Protein AF-A0A527W2R0-F1 (afdb_monomer)

Secondary structure (DSSP, 8-state):
---------------------------EEEEEEEEEEEE-S-EEEEEES--HHHHHHHHHH-TT--EEEEETTTTEEEEES----EEEEEEEEEEEEEEE-S-----SPPP-TTS-HHHHHHHHHHHHHHT-TTS---SS-HHHHHHHHHHHHHTT-HHHHHHHHHHHHHH-TT-HHHHHHHHHHHHHS-PPTTSSHHHHHHHHHHHHHHHHHHH--SHHHHHHHHHHHHHHHHTTT-HHHHHHHHHHHHHH---HHHHHHHHHHHHHH---

pLDDT: mean 90.69, std 15.0, range [40.41, 98.88]

Nearest PDB structures (foldseek):
  8rsv-assembly1_A  TM=6.189E-01  e=2.629E-02  Bacillus phage phi3T
  4i1a-assembly3_B  TM=7.145E-01  e=1.095E-01  Bacillus subtilis subsp. subtilis str. 168
  4i1a-assembly3_A  TM=6.418E-01  e=5.508E-02  Bacillus subtilis subsp. subtilis str. 168
  8rsv-assembly2_B  TM=6.799E-01  e=1.154E-01  Bacillus phage phi3T
  7kra-assembly1_B  TM=6.129E-01  e=1.503E-01  Saccharomyces cerevisiae

Sequence (272 aa):
MAMRAARGFSFLLLVFFALGGAALAAEARRIVTTDNSDYFGFDLRSEQNVSLDQCKTMCLGDTACRAFTYNTKAKWCFLKSDYNQLKSFTGAVAGKITNVDGDPDIGAPPALAFFPNWMADQAQQFRNKLTDPAYDKPTEGLAAQQAAAEQASLTGDHRLAMQKYQAAISVLPDDGALWLALAREILAVEPASNTTEPATFPMNATSAAFNAYKLVRTAKTRAEALALLGAGLDKRDLYRPSLQAYEASLALVNSPAVQADYADLKARKGFR

Radius of gyration: 25.58 Å; Cα contacts (8 Å, |Δi|>4): 457; chains: 1; bounding box: 80×72×79 Å

Foldseek 3Di:
DDDDDDDDDDDDDDDPPPPPDPPPPDFDKDKDKDAQKDFPDQFPDKDFPADPVRLRVVQNPDPQFFKWKAQQVRRMIGTGSFGFAIDGHHRIMIMGIDTDPVFDFQDFDDDQPLQDPVLVVLLVVLLCQLQPPPHDADPDGLVVLQVQLVVCVVVLVLVSNLVSLSNSCNGPVLDLVSLLSNLVSLLSDDDDPPDCSLVVSLSSSLSSLVSSCRRDGGLQSNLSSLLSNLSSCVSVVVLVSSLVSLVSSCVSPPDPVSVVVNVVSCVVPVDD

Mean predicted aligned error: 8.39 Å

Structure (mmCIF, N/CA/C/O backbone):
data_AF-A0A527W2R0-F1
#
_entry.id   AF-A0A527W2R0-F1
#
loop_
_atom_site.group_PDB
_atom_site.id
_atom_site.type_symbol
_atom_site.label_atom_id
_atom_site.label_alt_id
_atom_site.label_comp_id
_atom_site.label_asym_id
_atom_site.label_entity_id
_atom_site.label_seq_id
_atom_site.pdbx_PDB_ins_code
_atom_site.Cartn_x
_atom_site.Cartn_y
_atom_site.Cartn_z
_atom_site.occupancy
_atom_site.B_iso_or_equiv
_atom_site.auth_seq_id
_atom_site.auth_comp_id
_atom_site.auth_asym_id
_atom_site.auth_atom_id
_atom_site.pdbx_PDB_model_num
ATOM 1 N N . MET A 1 1 ? -57.772 -52.234 -48.411 1.00 40.97 1 MET A N 1
ATOM 2 C CA . MET A 1 1 ? -56.733 -52.516 -47.395 1.00 40.97 1 MET A CA 1
ATOM 3 C C . MET A 1 1 ? -55.789 -51.324 -47.312 1.00 40.97 1 MET A C 1
ATOM 5 O O . MET A 1 1 ? -55.552 -50.709 -48.339 1.00 40.97 1 MET A O 1
ATOM 9 N N . ALA A 1 2 ? -55.275 -51.058 -46.106 1.00 40.62 2 ALA A N 1
ATOM 10 C CA . ALA A 1 2 ? -54.263 -50.061 -45.723 1.00 40.62 2 ALA A CA 1
ATOM 11 C C . ALA A 1 2 ? -54.727 -48.602 -45.492 1.00 40.62 2 ALA A C 1
ATOM 13 O O . ALA A 1 2 ? -54.645 -47.741 -46.361 1.00 40.62 2 ALA A O 1
ATOM 14 N N . MET A 1 3 ? -55.115 -48.329 -44.238 1.00 40.41 3 MET A N 1
ATOM 15 C CA . MET A 1 3 ? -54.957 -47.022 -43.587 1.00 40.41 3 MET A CA 1
ATOM 16 C C . MET A 1 3 ? -53.466 -46.745 -43.340 1.00 40.41 3 MET A C 1
ATOM 18 O O . MET A 1 3 ? -52.748 -47.649 -42.907 1.00 40.41 3 MET A O 1
ATOM 22 N N . ARG A 1 4 ? -53.019 -45.491 -43.474 1.00 41.88 4 ARG A N 1
ATOM 23 C CA . ARG A 1 4 ? -51.844 -44.983 -42.746 1.00 41.88 4 ARG A CA 1
ATOM 24 C C . ARG A 1 4 ? -52.116 -43.575 -42.223 1.00 41.88 4 ARG A C 1
ATOM 26 O O . ARG A 1 4 ? -52.247 -42.628 -42.986 1.00 41.88 4 ARG A O 1
ATOM 33 N N . ALA A 1 5 ? -52.213 -43.490 -40.899 1.00 44.69 5 ALA A N 1
ATOM 34 C CA . ALA A 1 5 ? -52.309 -42.272 -40.113 1.00 44.69 5 ALA A CA 1
ATOM 35 C C . ALA A 1 5 ? -50.932 -41.595 -40.003 1.00 44.69 5 ALA A C 1
ATOM 37 O O . ALA A 1 5 ? -49.953 -42.249 -39.638 1.00 44.69 5 ALA A O 1
ATOM 38 N N . ALA A 1 6 ? -50.861 -40.293 -40.278 1.00 45.66 6 ALA A N 1
ATOM 39 C CA . ALA A 1 6 ? -49.695 -39.468 -39.977 1.00 45.66 6 ALA A CA 1
ATOM 40 C C . ALA A 1 6 ? -49.828 -38.929 -38.544 1.00 45.66 6 ALA A C 1
ATOM 42 O O . ALA A 1 6 ? -50.763 -38.198 -38.222 1.00 45.66 6 ALA A O 1
ATOM 43 N N . ARG A 1 7 ? -48.915 -39.359 -37.668 1.00 46.91 7 ARG A N 1
ATOM 44 C CA . ARG A 1 7 ? -48.826 -38.953 -36.262 1.00 46.91 7 ARG A CA 1
ATOM 45 C C . ARG A 1 7 ? -48.013 -37.662 -36.155 1.00 46.91 7 ARG A C 1
ATOM 47 O O . ARG A 1 7 ? -46.896 -37.604 -36.661 1.00 46.91 7 ARG A O 1
ATOM 54 N N . GLY A 1 8 ? -48.583 -36.657 -35.490 1.00 44.28 8 GLY A N 1
ATOM 55 C CA . GLY A 1 8 ? -47.908 -35.411 -35.141 1.00 44.28 8 GLY A CA 1
ATOM 56 C C . GLY A 1 8 ? -46.762 -35.654 -34.160 1.00 44.28 8 GLY A C 1
ATOM 57 O O . GLY A 1 8 ? -46.912 -36.386 -33.183 1.00 44.28 8 GLY A O 1
ATOM 58 N N . PHE A 1 9 ? -45.612 -35.053 -34.445 1.00 50.84 9 PHE A N 1
ATOM 59 C CA . PHE A 1 9 ? -44.453 -35.054 -33.563 1.00 50.84 9 PHE A CA 1
ATOM 60 C C . PHE A 1 9 ? -44.620 -33.938 -32.525 1.00 50.84 9 PHE A C 1
ATOM 62 O O . PHE A 1 9 ? -44.534 -32.754 -32.846 1.00 50.84 9 PHE A O 1
ATOM 69 N N . SER A 1 10 ? -44.889 -34.327 -31.278 1.00 47.94 10 SER A N 1
ATOM 70 C CA . SER A 1 10 ? -44.873 -33.447 -30.110 1.00 47.94 10 SER A CA 1
ATOM 71 C C . SER A 1 10 ? -43.453 -32.944 -29.840 1.00 47.94 10 SER A C 1
ATOM 73 O O . SER A 1 10 ? -42.573 -33.714 -29.463 1.00 47.94 10 SER A O 1
ATOM 75 N N . PHE A 1 11 ? -43.245 -31.638 -29.993 1.00 47.59 11 PHE A N 1
ATOM 76 C CA . PHE A 1 11 ? -42.086 -30.919 -29.470 1.00 47.59 11 PHE A CA 1
ATOM 77 C C . PHE A 1 11 ? -42.305 -30.659 -27.971 1.00 47.59 11 PHE A C 1
ATOM 79 O O . PHE A 1 11 ? -43.034 -29.747 -27.592 1.00 47.59 11 PHE A O 1
ATOM 86 N N . LEU A 1 12 ? -41.694 -31.476 -27.114 1.00 49.22 12 LEU A N 1
ATOM 87 C CA . LEU A 1 12 ? -41.601 -31.245 -25.669 1.00 49.22 12 LEU A CA 1
ATOM 88 C C . LEU A 1 12 ? -40.126 -30.981 -25.340 1.00 49.22 12 LEU A C 1
ATOM 90 O O . LEU A 1 12 ? -39.356 -31.889 -25.043 1.00 49.22 12 LEU A O 1
ATOM 94 N N . LEU A 1 13 ? -39.725 -29.716 -25.484 1.00 52.84 13 LEU A N 1
ATOM 95 C CA . LEU A 1 13 ? -38.405 -29.211 -25.111 1.00 52.84 13 LEU A CA 1
ATOM 96 C C . LEU A 1 13 ? -38.440 -28.854 -23.617 1.00 52.84 13 LEU A C 1
ATOM 98 O O . LEU A 1 13 ? -38.992 -27.833 -23.214 1.00 52.84 13 LEU A O 1
ATOM 102 N N . LEU A 1 14 ? -37.885 -29.747 -22.796 1.00 52.25 14 LEU A N 1
ATOM 103 C CA . LEU A 1 14 ? -37.600 -29.535 -21.377 1.00 52.25 14 LEU A CA 1
ATOM 104 C C . LEU A 1 14 ? -36.519 -28.454 -21.231 1.00 52.25 14 LEU A C 1
ATOM 106 O O . LEU A 1 14 ? -35.332 -28.723 -21.401 1.00 52.25 14 LEU A O 1
ATOM 110 N N . VAL A 1 15 ? -36.928 -27.230 -20.900 1.00 56.09 15 VAL A N 1
ATOM 111 C CA . VAL A 1 15 ? -36.018 -26.167 -20.458 1.00 56.09 15 VAL A CA 1
ATOM 112 C C . VAL A 1 15 ? -35.777 -26.349 -18.957 1.00 56.09 15 VAL A C 1
ATOM 114 O O . VAL A 1 15 ? -36.548 -25.877 -18.124 1.00 56.09 15 VAL A O 1
ATOM 117 N N . PHE A 1 16 ? -34.709 -27.063 -18.607 1.00 54.41 16 PHE A N 1
ATOM 118 C CA . PHE A 1 16 ? -34.161 -27.074 -17.250 1.00 54.41 16 PHE A CA 1
ATOM 119 C C . PHE A 1 16 ? -33.383 -25.765 -17.047 1.00 54.41 16 PHE A C 1
ATOM 121 O O . PHE A 1 16 ? -32.222 -25.645 -17.437 1.00 54.41 16 PHE A O 1
ATOM 128 N N . PHE A 1 17 ? -34.044 -24.752 -16.485 1.00 52.41 17 PHE A N 1
ATOM 129 C CA . PHE A 1 17 ? -33.392 -23.517 -16.050 1.00 52.41 17 PHE A CA 1
ATOM 130 C C . PHE A 1 17 ? -32.522 -23.842 -14.828 1.00 52.41 17 PHE A C 1
ATOM 132 O O . PHE A 1 17 ? -33.013 -23.971 -13.706 1.00 52.41 17 PHE A O 1
ATOM 139 N N . ALA A 1 18 ? -31.221 -24.020 -15.050 1.00 51.28 18 ALA A N 1
ATOM 140 C CA . ALA A 1 18 ? -30.238 -24.075 -13.982 1.00 51.28 18 ALA A CA 1
ATOM 141 C C . ALA A 1 18 ? -30.148 -22.685 -13.331 1.00 51.28 18 ALA A C 1
ATOM 143 O O . ALA A 1 18 ? -29.439 -21.803 -13.814 1.00 51.28 18 ALA A O 1
ATOM 144 N N . LEU A 1 19 ? -30.873 -22.485 -12.228 1.00 52.59 19 LEU A N 1
ATOM 145 C CA . LEU A 1 19 ? -30.590 -21.416 -11.271 1.00 52.59 19 LEU A CA 1
ATOM 146 C C . LEU A 1 19 ? -29.275 -21.746 -10.552 1.00 52.59 19 LEU A C 1
ATOM 148 O O . LEU A 1 19 ? -29.257 -22.218 -9.417 1.00 52.59 19 LEU A O 1
ATOM 152 N N . GLY A 1 20 ? -28.157 -21.520 -11.239 1.00 46.78 20 GLY A N 1
ATOM 153 C CA . GLY A 1 20 ? -26.861 -21.367 -10.597 1.00 46.78 20 GLY A CA 1
ATOM 154 C C . GLY A 1 20 ? -26.876 -20.049 -9.838 1.00 46.78 20 GLY A C 1
ATOM 155 O O . GLY A 1 20 ? -26.667 -18.992 -10.427 1.00 46.78 20 GLY A O 1
ATOM 156 N N . GLY A 1 21 ? -27.186 -20.103 -8.543 1.00 45.06 21 GLY A N 1
ATOM 157 C CA . GLY A 1 21 ? -27.023 -18.960 -7.659 1.00 45.06 21 GLY A CA 1
ATOM 158 C C . GLY A 1 21 ? -25.564 -18.521 -7.689 1.00 45.06 21 GLY A C 1
ATOM 159 O O . GLY A 1 21 ? -24.687 -19.249 -7.225 1.00 45.06 21 GLY A O 1
ATOM 160 N N . ALA A 1 22 ? -25.305 -17.334 -8.232 1.00 44.94 22 ALA A N 1
ATOM 161 C CA . ALA A 1 22 ? -24.088 -16.611 -7.925 1.00 44.94 22 ALA A CA 1
ATOM 162 C C . ALA A 1 22 ? -24.137 -16.315 -6.423 1.00 44.94 22 ALA A C 1
ATOM 164 O O . ALA A 1 22 ? -24.806 -15.382 -5.980 1.00 44.94 22 ALA A O 1
ATOM 165 N N . ALA A 1 23 ? -23.491 -17.161 -5.623 1.00 46.84 23 ALA A N 1
ATOM 166 C CA . ALA A 1 23 ? -23.135 -16.786 -4.273 1.00 46.84 23 ALA A CA 1
ATOM 167 C C . ALA A 1 23 ? -22.217 -15.571 -4.418 1.00 46.84 23 ALA A C 1
ATOM 169 O O . ALA A 1 23 ? -21.062 -15.706 -4.818 1.00 46.84 23 ALA A O 1
ATOM 170 N N . LEU A 1 24 ? -22.759 -14.378 -4.166 1.00 46.16 24 LEU A N 1
ATOM 171 C CA . LEU A 1 24 ? -21.949 -13.213 -3.852 1.00 46.16 24 LEU A CA 1
ATOM 172 C C . LEU A 1 24 ? -21.068 -13.654 -2.688 1.00 46.16 24 LEU A C 1
ATOM 174 O O . LEU A 1 24 ? -21.562 -13.834 -1.574 1.00 46.16 24 LEU A O 1
ATOM 178 N N . ALA A 1 25 ? -19.796 -13.928 -2.967 1.00 50.22 25 ALA A N 1
ATOM 179 C CA . ALA A 1 25 ? -18.808 -14.113 -1.928 1.00 50.22 25 ALA A CA 1
ATOM 180 C C . ALA A 1 25 ? -18.795 -12.797 -1.151 1.00 50.22 25 ALA A C 1
ATOM 182 O O . ALA A 1 25 ? -18.267 -11.795 -1.628 1.00 50.22 25 ALA A O 1
ATOM 183 N N . ALA A 1 26 ? -19.487 -12.769 -0.012 1.00 54.97 26 ALA A N 1
ATOM 184 C CA . ALA A 1 26 ? -19.404 -11.650 0.900 1.00 54.97 26 ALA A CA 1
ATOM 185 C C . ALA A 1 26 ? -17.922 -11.511 1.250 1.00 54.97 26 ALA A C 1
ATOM 187 O O . ALA A 1 26 ? -17.334 -12.468 1.761 1.00 54.97 26 ALA A O 1
ATOM 188 N N . GLU A 1 27 ? -17.315 -10.368 0.915 1.00 61.22 27 GLU A N 1
ATOM 189 C CA . GLU A 1 27 ? -15.954 -10.058 1.345 1.00 61.22 27 GLU A CA 1
ATOM 190 C C . GLU A 1 27 ? -15.876 -10.335 2.843 1.00 61.22 27 GLU A C 1
ATOM 192 O O . GLU A 1 27 ? -16.621 -9.758 3.643 1.00 61.22 27 GLU A O 1
ATOM 197 N N . ALA A 1 28 ? -15.021 -11.279 3.228 1.00 74.88 28 ALA A N 1
ATOM 198 C CA . ALA A 1 28 ? -14.861 -11.615 4.625 1.00 74.88 28 ALA A CA 1
ATOM 199 C C . ALA A 1 28 ? -14.194 -10.413 5.304 1.00 74.88 28 ALA A C 1
ATOM 201 O O . ALA A 1 28 ? -13.022 -10.123 5.088 1.00 74.88 28 ALA A O 1
ATOM 202 N N . ARG A 1 29 ? -14.956 -9.664 6.100 1.00 85.44 29 ARG A N 1
ATOM 203 C CA . ARG A 1 29 ? -14.462 -8.500 6.846 1.00 85.44 29 ARG A CA 1
ATOM 204 C C . ARG A 1 29 ? -13.900 -8.976 8.180 1.00 85.44 29 ARG A C 1
ATOM 206 O O . ARG A 1 29 ? -14.556 -9.733 8.895 1.00 85.44 29 ARG A O 1
ATOM 213 N N . ARG A 1 30 ? -12.712 -8.504 8.555 1.00 88.50 30 ARG A N 1
ATOM 214 C CA . ARG A 1 30 ? -12.131 -8.730 9.889 1.00 88.50 30 ARG A CA 1
ATOM 215 C C . ARG A 1 30 ? -11.798 -7.414 10.572 1.00 88.50 30 ARG A C 1
ATOM 217 O O . ARG A 1 30 ? -11.554 -6.406 9.914 1.00 88.50 30 ARG A O 1
ATOM 224 N N . ILE A 1 31 ? -11.722 -7.452 11.897 1.00 92.31 31 ILE A N 1
ATOM 225 C CA . ILE A 1 31 ? -11.317 -6.306 12.712 1.00 92.31 31 ILE A CA 1
ATOM 226 C C . ILE A 1 31 ? -9.865 -6.474 13.147 1.00 92.31 31 ILE A C 1
ATOM 228 O O . ILE A 1 31 ? -9.485 -7.525 13.661 1.00 92.31 31 ILE A O 1
ATOM 232 N N . VAL A 1 32 ? -9.083 -5.407 13.001 1.00 91.94 32 VAL A N 1
ATOM 233 C CA . VAL A 1 32 ? -7.784 -5.248 13.664 1.00 91.94 32 VAL A CA 1
ATOM 234 C C . VAL A 1 32 ? -7.945 -4.190 14.747 1.00 91.94 32 VAL A C 1
ATOM 236 O O . VAL A 1 32 ? -8.374 -3.076 14.445 1.00 91.94 32 VAL A O 1
ATOM 239 N N . THR A 1 33 ? -7.634 -4.542 15.995 1.00 95.31 33 THR A N 1
ATOM 240 C CA . THR A 1 33 ? -7.745 -3.632 17.142 1.00 95.31 33 THR A CA 1
ATOM 241 C C . THR A 1 33 ? -6.393 -3.132 17.622 1.00 95.31 33 THR A C 1
ATOM 243 O O . THR A 1 33 ? -5.419 -3.883 17.627 1.00 95.31 33 THR A O 1
ATOM 246 N N . THR A 1 34 ? -6.380 -1.899 18.119 1.00 95.81 34 THR A N 1
ATOM 247 C CA . THR A 1 34 ? -5.259 -1.302 18.840 1.00 95.81 34 THR A CA 1
ATOM 248 C C . THR A 1 34 ? -5.751 -0.768 20.179 1.00 95.81 34 THR A C 1
ATOM 250 O O . THR A 1 34 ? -6.689 0.033 20.239 1.00 95.81 34 THR A O 1
ATOM 253 N N . ASP A 1 35 ? -5.106 -1.207 21.257 1.00 96.50 35 ASP A N 1
ATOM 254 C CA . ASP A 1 35 ? -5.420 -0.756 22.610 1.00 96.50 35 ASP A CA 1
ATOM 255 C C . ASP A 1 35 ? -4.917 0.668 22.872 1.00 96.50 35 ASP A C 1
ATOM 257 O O . ASP A 1 35 ? -3.991 1.165 22.228 1.00 96.50 35 ASP A O 1
ATOM 261 N N . ASN A 1 36 ? -5.529 1.317 23.863 1.00 96.44 36 ASN A N 1
ATOM 262 C CA . ASN A 1 36 ? -5.229 2.680 24.307 1.00 96.44 36 ASN A CA 1
ATOM 263 C C . ASN A 1 36 ? -5.172 3.690 23.160 1.00 96.44 36 ASN A C 1
ATOM 265 O O . ASN A 1 36 ? -4.293 4.553 23.117 1.00 96.44 36 ASN A O 1
ATOM 269 N N . SER A 1 37 ? -6.098 3.551 22.218 1.00 96.25 37 SER A N 1
ATOM 270 C CA . SER A 1 37 ? -6.103 4.317 20.983 1.00 96.25 37 SER A CA 1
ATOM 271 C C . SER A 1 37 ? -7.518 4.687 20.552 1.00 96.25 37 SER A C 1
ATOM 273 O O . SER A 1 37 ? -8.481 3.981 20.852 1.00 96.25 37 SER A O 1
ATOM 275 N N . ASP A 1 38 ? -7.623 5.793 19.825 1.00 95.56 38 ASP A N 1
ATOM 276 C CA . ASP A 1 38 ? -8.859 6.374 19.314 1.00 95.56 38 ASP A CA 1
ATOM 277 C C . ASP A 1 38 ? -8.687 6.821 17.856 1.00 95.56 38 ASP A C 1
ATOM 279 O O . ASP A 1 38 ? -7.686 7.444 17.488 1.00 95.56 38 ASP A O 1
ATOM 283 N N . TYR A 1 39 ? -9.687 6.523 17.030 1.00 95.25 39 TYR A N 1
ATOM 284 C CA . TYR A 1 39 ? -9.885 7.201 15.755 1.00 95.25 39 TYR A CA 1
ATOM 285 C C 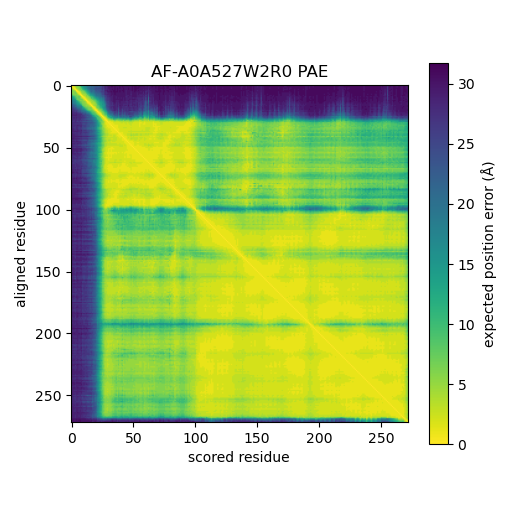. TYR A 1 39 ? -10.770 8.425 15.990 1.00 95.25 39 TYR A C 1
ATOM 287 O O . TYR A 1 39 ? -11.920 8.287 16.373 1.00 95.25 39 TYR A O 1
ATOM 295 N N . PHE A 1 40 ? -10.272 9.635 15.757 1.00 91.19 40 PHE A N 1
ATOM 296 C CA . PHE A 1 40 ? -11.078 10.832 16.014 1.00 91.19 40 PHE A CA 1
ATOM 297 C C . PHE A 1 40 ? -12.014 11.163 14.837 1.00 91.19 40 PHE A C 1
ATOM 299 O O . PHE A 1 40 ? -11.572 11.181 13.688 1.00 91.19 40 PHE A O 1
ATOM 306 N N . GLY A 1 41 ? -13.272 11.509 15.133 1.00 92.81 41 GLY A N 1
ATOM 307 C CA . GLY A 1 41 ? -14.272 11.931 14.145 1.00 92.81 41 GLY A CA 1
ATOM 308 C C . GLY A 1 41 ? -14.906 10.782 13.352 1.00 92.81 41 GLY A C 1
ATOM 309 O O . GLY A 1 41 ? -14.782 9.615 13.717 1.00 92.81 41 GLY A O 1
ATOM 310 N N . PHE A 1 42 ? -15.594 11.139 12.258 1.00 95.38 42 PHE A N 1
ATOM 311 C CA . PHE A 1 42 ? -16.301 10.217 11.351 1.00 95.38 42 PHE A CA 1
ATOM 312 C C . PHE A 1 42 ? -17.376 9.347 12.022 1.00 95.38 42 PHE A C 1
ATOM 314 O O . PHE A 1 42 ? -17.694 8.270 11.523 1.00 95.38 42 PHE A O 1
ATOM 321 N N . ASP A 1 43 ? -17.936 9.789 13.150 1.00 94.75 43 ASP A N 1
ATOM 322 C CA . ASP A 1 43 ? -18.924 9.015 13.899 1.00 94.75 43 ASP A CA 1
ATOM 323 C C . ASP A 1 43 ? -20.232 8.854 13.105 1.00 94.75 43 ASP A C 1
ATOM 325 O O . ASP A 1 43 ? -20.886 9.830 12.742 1.00 94.75 43 ASP A O 1
ATOM 329 N N . LEU A 1 44 ? -20.627 7.601 12.865 1.00 94.88 44 LEU A N 1
ATOM 330 C CA . LEU A 1 44 ? -21.935 7.223 12.324 1.00 94.88 44 LEU A CA 1
ATOM 331 C C . LEU A 1 44 ? -23.012 7.339 13.398 1.00 94.88 44 LEU A C 1
ATOM 333 O O . LEU A 1 44 ? -24.074 7.914 13.175 1.00 94.88 44 LEU A O 1
ATOM 337 N N . ARG A 1 45 ? -22.745 6.710 14.546 1.00 95.56 45 ARG A N 1
ATOM 338 C CA . ARG A 1 45 ? -23.597 6.695 15.735 1.00 95.56 45 ARG A CA 1
ATOM 339 C C . ARG A 1 45 ? -22.833 6.139 16.932 1.00 95.56 45 ARG A C 1
ATOM 341 O O . ARG A 1 45 ? -21.802 5.479 16.780 1.00 95.56 45 ARG A O 1
ATOM 348 N N . SER A 1 46 ? -23.399 6.368 18.111 1.00 96.81 46 SER A N 1
ATOM 349 C CA . SER A 1 46 ? -22.845 5.922 19.385 1.00 96.81 46 SER A CA 1
ATOM 350 C C . SER A 1 46 ? -23.799 4.961 20.075 1.00 96.81 46 SER A C 1
ATOM 352 O O . SER A 1 46 ? -24.957 5.297 20.310 1.00 96.81 46 SER A O 1
ATOM 354 N N . GLU A 1 47 ? -23.288 3.797 20.452 1.00 97.00 47 GLU A N 1
ATOM 355 C CA . GLU A 1 47 ? -24.021 2.758 21.167 1.00 97.00 47 GLU A CA 1
ATOM 356 C C . GLU A 1 47 ? -23.511 2.700 22.608 1.00 97.00 47 GLU A C 1
ATOM 358 O O . GLU A 1 47 ? -22.307 2.594 22.860 1.00 97.00 47 GLU A O 1
ATOM 363 N N . GLN A 1 48 ? -24.418 2.806 23.575 1.00 97.56 48 GLN A N 1
ATOM 364 C CA . GLN A 1 48 ? -24.073 2.884 24.995 1.00 97.56 48 GLN A CA 1
ATOM 365 C C . GLN A 1 48 ? -24.359 1.568 25.714 1.00 97.56 48 GLN A C 1
ATOM 367 O O . GLN A 1 48 ? -25.262 0.826 25.337 1.00 97.56 48 GLN A O 1
ATOM 372 N N . ASN A 1 49 ? -23.636 1.324 26.808 1.00 97.12 49 ASN A N 1
ATOM 373 C CA . ASN A 1 49 ? -23.786 0.141 27.659 1.00 97.12 49 ASN A CA 1
ATOM 374 C C . ASN A 1 49 ? -23.574 -1.189 26.914 1.00 97.12 49 ASN A C 1
ATOM 376 O O . ASN A 1 49 ? -24.154 -2.208 27.285 1.00 97.12 49 ASN A O 1
ATOM 380 N N . VAL A 1 50 ? -22.718 -1.186 25.891 1.00 97.94 50 VAL A N 1
ATOM 381 C CA . VAL A 1 50 ? -22.364 -2.379 25.109 1.00 97.94 50 VAL A CA 1
ATOM 382 C C . VAL A 1 50 ? -20.986 -2.899 25.506 1.00 97.94 50 VAL A C 1
ATOM 384 O O . VAL A 1 50 ? -20.146 -2.148 25.997 1.00 97.94 50 VAL A O 1
ATOM 387 N N . SER A 1 51 ? -20.732 -4.189 25.304 1.00 98.12 51 SER A N 1
ATOM 388 C CA . SER A 1 51 ? -19.390 -4.762 25.423 1.00 98.12 51 SER A CA 1
ATOM 389 C C . SER A 1 51 ? -18.537 -4.453 24.188 1.00 98.12 51 SER A C 1
ATOM 391 O O . SER A 1 51 ? -19.051 -4.098 23.124 1.00 98.12 51 SER A O 1
ATOM 393 N N . LEU A 1 52 ? -17.219 -4.648 24.299 1.00 97.81 52 LEU A N 1
ATOM 394 C CA . LEU A 1 52 ? -16.319 -4.541 23.148 1.00 97.81 52 LEU A CA 1
ATOM 395 C C . LEU A 1 52 ? -16.714 -5.520 22.028 1.00 97.81 52 LEU A C 1
ATOM 397 O O . LEU A 1 52 ? -16.711 -5.146 20.861 1.00 97.81 52 LEU A O 1
ATOM 401 N N . ASP A 1 53 ? -17.091 -6.756 22.355 1.00 97.81 53 ASP A N 1
ATOM 402 C CA . ASP A 1 53 ? -17.464 -7.741 21.331 1.00 97.81 53 ASP A CA 1
ATOM 403 C C . ASP A 1 53 ? -18.813 -7.427 20.673 1.00 97.81 53 ASP A C 1
ATOM 405 O O . ASP A 1 53 ? -18.981 -7.649 19.471 1.00 97.81 53 ASP A O 1
ATOM 409 N N . GLN A 1 54 ? -19.748 -6.823 21.412 1.00 98.06 54 GLN A N 1
ATOM 410 C CA . GLN A 1 54 ? -20.961 -6.255 20.822 1.00 98.06 54 GLN A CA 1
ATOM 411 C C . GLN A 1 54 ? -20.613 -5.107 19.867 1.00 98.06 54 GLN A C 1
ATOM 413 O O . GLN A 1 54 ? -21.097 -5.104 18.740 1.00 98.06 54 GLN A O 1
ATOM 418 N N . CYS A 1 55 ? -19.708 -4.202 20.256 1.00 98.12 55 CYS A N 1
ATOM 419 C CA . CYS A 1 55 ? -19.223 -3.119 19.394 1.00 98.12 55 CYS A CA 1
ATOM 420 C C . CYS A 1 55 ? -18.596 -3.648 18.088 1.00 98.12 55 CYS A C 1
ATOM 422 O O . CYS A 1 55 ? -18.946 -3.199 16.995 1.00 98.12 55 CYS A O 1
ATOM 424 N N . LYS A 1 56 ? -17.734 -4.672 18.184 1.00 97.69 56 LYS A N 1
ATOM 425 C CA . LYS A 1 56 ? -17.148 -5.363 17.023 1.00 97.69 56 LYS A CA 1
ATOM 426 C C . LYS A 1 56 ? -18.228 -5.950 16.110 1.00 97.69 56 LYS A C 1
ATOM 428 O O . LYS A 1 56 ? -18.190 -5.742 14.900 1.00 97.69 56 LYS A O 1
ATOM 433 N N . THR A 1 57 ? -19.198 -6.656 16.691 1.00 96.75 57 THR A N 1
ATOM 434 C CA . THR A 1 57 ? -20.300 -7.295 15.954 1.00 96.75 57 THR A CA 1
ATOM 435 C C . THR A 1 57 ? -21.158 -6.262 15.230 1.00 96.75 57 THR A C 1
ATOM 437 O O . THR A 1 57 ? -21.468 -6.437 14.054 1.00 96.75 57 THR A O 1
ATOM 440 N N . MET A 1 58 ? -21.486 -5.153 15.899 1.00 97.00 58 MET A N 1
ATOM 441 C CA . MET A 1 58 ? -22.244 -4.050 15.309 1.00 97.00 58 MET A CA 1
ATOM 442 C C . MET A 1 58 ? -21.505 -3.431 14.118 1.00 97.00 58 MET A C 1
ATOM 444 O O . MET A 1 58 ? -22.119 -3.216 13.078 1.00 97.00 58 MET A O 1
ATOM 448 N N . CYS A 1 59 ? -20.192 -3.200 14.227 1.00 96.62 59 CYS A N 1
ATOM 449 C CA . CYS A 1 59 ? -19.419 -2.651 13.111 1.00 96.62 59 CYS A CA 1
ATOM 450 C C . CYS A 1 59 ? -19.289 -3.637 11.937 1.00 96.62 59 CYS A C 1
ATOM 452 O O . CYS A 1 59 ? -19.384 -3.237 10.780 1.00 96.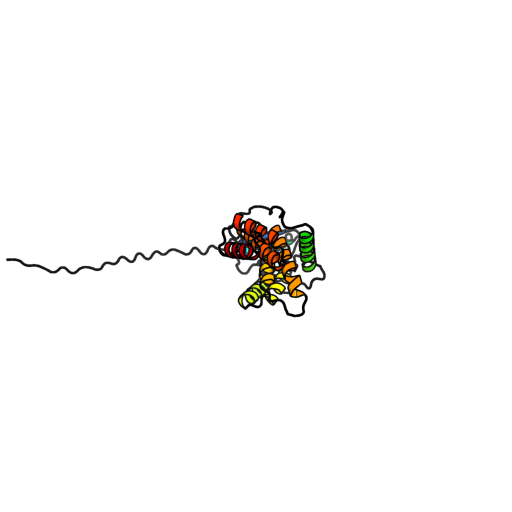62 59 CYS A O 1
ATOM 454 N N . LEU A 1 60 ? -19.104 -4.935 12.203 1.00 94.94 60 LEU A N 1
ATOM 455 C CA . LEU A 1 60 ? -19.053 -5.954 11.145 1.00 94.94 60 LEU A CA 1
ATOM 456 C C . LEU A 1 60 ? -20.394 -6.104 10.414 1.00 94.94 60 LEU A C 1
ATOM 458 O O . LEU A 1 60 ? -20.401 -6.296 9.198 1.00 94.94 60 LEU A O 1
ATOM 462 N N . GLY A 1 61 ? -21.507 -5.996 11.145 1.00 93.81 61 GLY A N 1
ATOM 463 C CA . GLY A 1 61 ? -22.862 -6.076 10.597 1.00 93.81 61 GLY A CA 1
ATOM 464 C C . GLY A 1 61 ? -23.322 -4.820 9.851 1.00 93.81 61 GLY A C 1
ATOM 465 O O . GLY A 1 61 ? -24.298 -4.885 9.111 1.00 93.81 61 GLY A O 1
ATOM 466 N N . ASP A 1 62 ? -22.628 -3.693 10.014 1.00 94.69 62 ASP A N 1
ATOM 467 C CA . ASP A 1 62 ? -22.942 -2.431 9.346 1.00 94.69 62 ASP A CA 1
ATOM 468 C C . ASP A 1 62 ? -21.965 -2.189 8.182 1.00 94.69 62 ASP A C 1
ATOM 470 O O . ASP A 1 62 ? -20.753 -2.013 8.362 1.00 94.69 62 ASP A O 1
ATOM 474 N N . THR A 1 63 ? -22.478 -2.201 6.950 1.00 91.81 63 THR A N 1
ATOM 475 C CA . THR A 1 63 ? -21.672 -2.002 5.737 1.00 91.81 63 THR A CA 1
ATOM 476 C C . THR A 1 63 ? -21.188 -0.568 5.565 1.00 91.81 63 THR A C 1
ATOM 478 O O . THR A 1 63 ? -20.314 -0.348 4.731 1.00 91.81 63 THR A O 1
ATOM 481 N N . ALA A 1 64 ? -21.705 0.403 6.323 1.00 94.06 64 ALA A N 1
ATOM 482 C CA . ALA A 1 64 ? -21.170 1.762 6.364 1.00 94.06 64 ALA A CA 1
ATOM 483 C C . ALA A 1 64 ? -20.024 1.895 7.379 1.00 94.06 64 ALA A C 1
ATOM 485 O O . ALA A 1 64 ? -19.185 2.777 7.229 1.00 94.06 64 ALA A O 1
ATOM 486 N N . CYS A 1 65 ? -19.936 1.009 8.377 1.00 96.19 65 CYS A N 1
ATOM 487 C CA . CYS A 1 65 ? -18.873 1.070 9.377 1.00 96.19 65 CYS A CA 1
ATOM 488 C C . CYS A 1 65 ? -17.511 0.735 8.749 1.00 96.19 65 CYS A C 1
ATOM 490 O O . CYS A 1 65 ? -17.364 -0.257 8.038 1.00 96.19 65 CYS A O 1
ATOM 492 N N . ARG A 1 66 ? -16.491 1.555 8.983 1.00 95.88 66 ARG A N 1
ATOM 493 C CA . ARG A 1 66 ? -15.097 1.316 8.563 1.00 95.88 66 ARG A CA 1
ATOM 494 C C . ARG A 1 66 ? -14.159 1.201 9.759 1.00 95.88 66 ARG A C 1
ATOM 496 O O . ARG A 1 66 ? -13.132 0.532 9.665 1.00 95.88 66 ARG A O 1
ATOM 503 N N . ALA A 1 67 ? -14.541 1.783 10.889 1.00 97.25 67 ALA A N 1
ATOM 504 C CA . ALA A 1 67 ? -13.830 1.676 12.151 1.00 97.25 67 ALA A CA 1
ATOM 505 C C . ALA A 1 67 ? -14.775 1.881 13.339 1.00 97.25 67 ALA A C 1
ATOM 507 O O . ALA A 1 67 ? -15.932 2.265 13.186 1.00 97.25 67 ALA A O 1
ATOM 508 N N . PHE A 1 68 ? -14.264 1.661 14.542 1.00 98.06 68 PHE A N 1
ATOM 509 C CA . PHE A 1 68 ? -14.901 2.073 15.780 1.00 98.06 68 PHE A CA 1
ATOM 510 C C . PHE A 1 68 ? -13.854 2.525 16.801 1.00 98.06 68 PHE A C 1
ATOM 512 O O . PHE A 1 68 ? -12.694 2.113 16.743 1.00 98.06 68 PHE A O 1
ATOM 519 N N . THR A 1 69 ? -14.299 3.308 17.780 1.00 98.12 69 THR A N 1
ATOM 520 C CA . THR A 1 69 ? -13.584 3.492 19.049 1.00 98.12 69 THR A CA 1
ATOM 521 C C . THR A 1 69 ? -14.485 3.016 20.177 1.00 98.12 69 THR A C 1
ATOM 523 O O . THR A 1 69 ? -15.636 3.433 20.268 1.00 98.12 69 THR A O 1
ATOM 526 N N . TYR A 1 70 ? -13.974 2.159 21.053 1.00 98.31 70 TYR A N 1
ATOM 527 C CA . TYR A 1 70 ? -14.683 1.673 22.230 1.00 98.31 70 TYR A CA 1
ATOM 528 C C . TYR A 1 70 ? -14.051 2.218 23.513 1.00 98.31 70 TYR A C 1
ATOM 530 O O . TYR A 1 70 ? -12.892 1.935 23.801 1.00 98.31 70 TYR A O 1
ATOM 538 N N . ASN A 1 71 ? -14.808 2.970 24.311 1.00 97.38 71 ASN A N 1
ATOM 539 C CA . ASN A 1 71 ? -14.369 3.440 25.625 1.00 97.38 71 ASN A CA 1
ATOM 540 C C . ASN A 1 71 ? -14.642 2.360 26.681 1.00 97.38 71 ASN A C 1
ATOM 542 O O . ASN A 1 71 ? -15.798 2.063 26.994 1.00 97.38 71 ASN A O 1
ATOM 546 N N . THR A 1 72 ? -13.586 1.798 27.270 1.00 96.06 72 THR A N 1
ATOM 547 C CA . THR A 1 72 ? -13.697 0.646 28.177 1.00 96.06 72 THR A CA 1
ATOM 548 C C . THR A 1 72 ? -14.341 0.988 29.517 1.00 96.06 72 THR A C 1
ATOM 550 O O . THR A 1 72 ? -15.018 0.139 30.099 1.00 96.06 72 THR A O 1
ATOM 553 N N . LYS A 1 73 ? -14.185 2.229 29.994 1.00 95.31 73 LYS A N 1
ATOM 554 C CA . LYS A 1 73 ? -14.744 2.697 31.270 1.00 95.31 73 LYS A CA 1
ATOM 555 C C . LYS A 1 73 ? -16.222 3.059 31.142 1.00 95.31 73 LYS A C 1
ATOM 557 O O . LYS A 1 73 ? -17.019 2.671 31.990 1.00 95.31 73 LYS A O 1
ATOM 562 N N . ALA A 1 74 ? -16.576 3.797 30.092 1.00 96.25 74 ALA A N 1
ATOM 563 C CA . ALA A 1 74 ? -17.947 4.239 29.844 1.00 96.25 74 ALA A CA 1
ATOM 564 C C . ALA A 1 74 ? -18.816 3.158 29.182 1.00 96.25 74 ALA A C 1
ATOM 566 O O . ALA A 1 74 ? -20.038 3.269 29.209 1.00 96.25 74 ALA A O 1
ATOM 567 N N . LYS A 1 75 ? -18.201 2.117 28.599 1.00 97.62 75 LYS A N 1
ATOM 568 C CA . LYS A 1 75 ? -18.875 1.088 27.789 1.00 97.62 75 LYS A CA 1
ATOM 569 C C . LYS A 1 75 ? -19.631 1.697 26.605 1.00 97.62 75 LYS A C 1
ATOM 571 O O . LYS A 1 75 ? -20.780 1.352 26.332 1.00 97.62 75 LYS A O 1
ATOM 576 N N . TRP A 1 76 ? -18.995 2.665 25.950 1.00 97.81 76 TRP A N 1
ATOM 577 C CA . TRP A 1 76 ? -19.534 3.360 24.780 1.00 97.81 76 TRP A CA 1
ATOM 578 C C . TRP A 1 76 ? -18.779 2.920 23.533 1.00 97.81 76 TRP A C 1
ATOM 580 O O . TRP A 1 76 ? -17.548 2.917 23.519 1.00 97.81 76 TRP A O 1
ATOM 590 N N . CYS A 1 77 ? -19.523 2.565 22.495 1.00 98.06 77 CYS A N 1
ATOM 591 C CA . CYS A 1 77 ? -19.023 2.209 21.180 1.00 98.06 77 CYS A CA 1
ATOM 592 C C . CYS A 1 77 ? -19.367 3.325 20.199 1.00 98.06 77 CYS A C 1
ATOM 594 O O . CYS A 1 77 ? -20.536 3.596 19.949 1.00 98.06 77 CYS A O 1
ATOM 596 N N . PHE A 1 78 ? -18.351 3.955 19.631 1.00 98.00 78 PHE A N 1
ATOM 597 C CA . PHE A 1 78 ? -18.499 4.977 18.606 1.00 98.00 78 PHE A CA 1
ATOM 598 C C . PHE A 1 78 ? -18.194 4.343 17.250 1.00 98.00 78 PHE A C 1
ATOM 600 O O . PHE A 1 78 ? -17.016 4.190 16.905 1.00 98.00 78 PHE A O 1
ATOM 607 N N . LEU A 1 79 ? -19.234 3.928 16.522 1.00 98.12 79 LEU A N 1
ATOM 608 C CA . LEU A 1 79 ? -19.115 3.370 15.171 1.00 98.12 79 LEU A CA 1
ATOM 609 C C . LEU A 1 79 ? -18.810 4.490 14.183 1.00 98.12 79 LEU A C 1
ATOM 611 O O . LEU A 1 79 ? -19.391 5.568 14.293 1.00 98.12 79 LEU A O 1
ATOM 615 N N . LYS A 1 80 ? -17.933 4.241 13.210 1.00 97.88 80 LYS A N 1
ATOM 616 C CA . LYS A 1 80 ? -17.414 5.285 12.322 1.00 97.88 80 LYS A CA 1
ATOM 617 C C . LYS A 1 80 ? -17.499 4.910 10.855 1.00 97.88 80 LYS A C 1
ATOM 619 O O . LYS A 1 80 ? -17.221 3.768 10.492 1.00 97.88 80 LYS A O 1
ATOM 624 N N . SER A 1 81 ? -17.852 5.881 10.018 1.00 96.31 81 SER A N 1
ATOM 625 C CA . SER A 1 81 ? -18.015 5.728 8.567 1.00 96.31 81 SER A CA 1
ATOM 626 C C . SER A 1 81 ? -16.687 5.699 7.832 1.00 96.31 81 SER A C 1
ATOM 628 O O . SER A 1 81 ? -16.606 5.230 6.705 1.00 96.31 81 SER A O 1
ATOM 630 N N . ASP A 1 82 ? -15.656 6.240 8.466 1.00 95.44 82 ASP A N 1
ATOM 631 C CA . ASP A 1 82 ? -14.292 6.308 7.974 1.00 95.44 82 ASP A CA 1
ATOM 632 C C . ASP A 1 82 ? -13.359 6.441 9.187 1.00 95.44 82 ASP A C 1
ATOM 634 O O . ASP A 1 82 ? -13.801 6.432 10.338 1.00 95.44 82 ASP A O 1
ATOM 638 N N . TYR A 1 83 ? -12.062 6.545 8.955 1.00 94.44 83 TYR A N 1
ATOM 639 C CA . TYR A 1 83 ? -11.089 6.845 9.989 1.00 94.44 83 TYR A CA 1
ATOM 640 C C . TYR A 1 83 ? -9.866 7.526 9.390 1.00 94.44 83 TYR A C 1
ATOM 642 O O . TYR A 1 83 ? -9.568 7.405 8.205 1.00 94.44 83 TYR A O 1
ATOM 650 N N . ASN A 1 84 ? -9.138 8.248 10.232 1.00 92.38 84 ASN A N 1
ATOM 651 C CA . ASN A 1 84 ? -7.862 8.856 9.878 1.00 92.38 84 ASN A CA 1
ATOM 652 C C . ASN A 1 84 ? -6.813 8.394 10.904 1.00 92.38 84 ASN A C 1
ATOM 654 O O . ASN A 1 84 ? -6.862 7.258 11.377 1.00 92.38 84 ASN A O 1
ATOM 658 N N . GLN A 1 85 ? -5.853 9.245 11.243 1.00 89.81 85 GLN A N 1
ATOM 659 C CA . GLN A 1 85 ? -4.757 8.932 12.140 1.00 89.81 85 GLN A CA 1
ATOM 660 C C . GLN A 1 85 ? -5.264 8.405 13.473 1.00 89.81 85 GLN A C 1
ATOM 662 O O . GLN A 1 85 ? -6.141 8.988 14.117 1.00 89.81 85 GLN A O 1
ATOM 667 N N . LEU A 1 86 ? -4.636 7.316 13.890 1.00 92.06 86 LEU A N 1
ATOM 668 C CA . LEU A 1 86 ? -4.823 6.754 15.207 1.00 92.06 86 LEU A CA 1
ATOM 669 C C . LEU A 1 86 ? -4.154 7.665 16.242 1.00 92.06 86 LEU A C 1
ATOM 671 O O . LEU A 1 86 ? -2.977 8.004 16.109 1.00 92.06 86 LEU A O 1
ATOM 675 N N . LYS A 1 87 ? -4.898 8.064 17.272 1.00 92.50 87 LYS A N 1
ATOM 676 C CA . LYS A 1 87 ? -4.395 8.884 18.377 1.00 92.50 87 LYS A CA 1
ATOM 677 C C . LYS A 1 87 ? -4.351 8.065 19.653 1.00 92.50 87 LYS A C 1
ATOM 679 O O . LYS A 1 87 ? -5.275 7.308 19.932 1.00 92.50 87 LYS A O 1
ATOM 684 N N . SER A 1 88 ? -3.309 8.249 20.454 1.00 94.25 88 SER A N 1
ATOM 685 C CA . SER A 1 88 ? -3.235 7.621 21.772 1.00 94.25 88 SER A CA 1
ATOM 686 C C . SER A 1 88 ? -4.339 8.163 22.680 1.00 94.25 88 SER A C 1
ATOM 688 O O . SER A 1 88 ? -4.467 9.374 22.863 1.00 94.25 88 SER A O 1
ATOM 690 N N . PHE A 1 89 ? -5.112 7.262 23.277 1.00 94.44 89 PHE A N 1
ATOM 691 C CA . PHE A 1 89 ? -6.140 7.579 24.259 1.00 94.44 89 PHE A CA 1
ATOM 692 C C . PHE A 1 89 ? -6.275 6.426 25.258 1.00 94.44 89 PHE A C 1
ATOM 694 O O . PHE A 1 89 ? -6.828 5.367 24.956 1.00 94.44 89 PHE A O 1
ATOM 701 N N . THR A 1 90 ? -5.766 6.625 26.472 1.00 96.38 90 THR A N 1
ATOM 702 C CA . THR A 1 90 ? -5.784 5.593 27.516 1.00 96.38 90 THR A CA 1
ATOM 703 C C . THR A 1 90 ? -7.213 5.173 27.856 1.00 96.38 90 THR A C 1
ATOM 705 O O . THR A 1 90 ? -8.060 6.006 28.174 1.00 96.38 90 THR A O 1
ATOM 708 N N . GLY A 1 91 ? -7.478 3.865 27.830 1.00 94.75 91 GLY A N 1
ATOM 709 C CA . GLY A 1 91 ? -8.807 3.315 28.113 1.00 94.75 91 GLY A CA 1
ATOM 710 C C . GLY A 1 91 ? -9.775 3.316 26.924 1.00 94.75 91 GLY A C 1
ATOM 711 O O . GLY A 1 91 ? -10.955 3.018 27.114 1.00 94.75 91 GLY A O 1
ATOM 712 N N . ALA A 1 92 ? -9.304 3.608 25.710 1.00 97.00 92 ALA A N 1
ATOM 713 C CA . ALA A 1 92 ? -10.039 3.334 24.479 1.00 97.00 92 ALA A CA 1
ATOM 714 C C . ALA A 1 92 ? -9.428 2.152 23.712 1.00 97.00 92 ALA A C 1
ATOM 716 O O . ALA A 1 92 ? -8.226 1.915 23.776 1.00 97.00 92 ALA A O 1
ATOM 717 N N . VAL A 1 93 ? -10.261 1.413 22.986 1.00 98.06 93 VAL A N 1
ATOM 718 C CA . VAL A 1 93 ? -9.848 0.393 22.017 1.00 98.06 93 VAL A CA 1
ATOM 719 C C . VAL A 1 93 ? -10.342 0.836 20.649 1.00 98.06 93 VAL A C 1
ATOM 721 O O . VAL A 1 93 ? -11.551 0.903 20.421 1.00 98.06 93 VAL A O 1
ATOM 724 N N . ALA A 1 94 ? -9.420 1.128 19.741 1.00 97.56 94 ALA A N 1
ATOM 725 C CA . ALA A 1 94 ? -9.742 1.432 18.356 1.00 97.56 94 ALA A CA 1
ATOM 726 C C . ALA A 1 94 ? -9.776 0.136 17.549 1.00 97.56 94 ALA A C 1
ATOM 728 O O . ALA A 1 94 ? -8.899 -0.712 17.702 1.00 97.56 94 ALA A O 1
ATOM 729 N N . GLY A 1 95 ? -10.759 -0.020 16.673 1.00 96.56 95 GLY A N 1
ATOM 730 C CA . GLY A 1 95 ? -10.809 -1.119 15.718 1.00 96.56 95 GLY A CA 1
ATOM 731 C C . GLY A 1 95 ? -11.023 -0.596 14.312 1.00 96.56 95 GLY A C 1
ATOM 732 O O . GLY A 1 95 ? -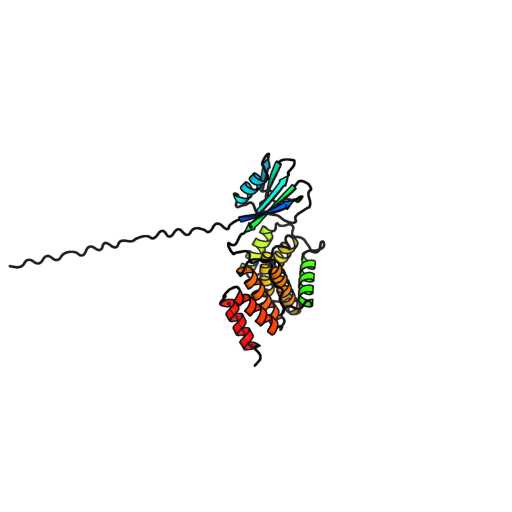11.886 0.248 14.100 1.00 96.56 95 GLY A O 1
ATOM 733 N N . LYS A 1 96 ? -10.263 -1.110 13.348 1.00 94.44 96 LYS A N 1
ATOM 734 C CA . LYS A 1 96 ? -10.486 -0.858 11.920 1.00 94.44 96 LYS A CA 1
ATOM 735 C C . LYS A 1 96 ? -10.928 -2.130 11.217 1.00 94.44 96 LYS A C 1
ATOM 737 O O . LYS A 1 96 ? -10.508 -3.232 11.585 1.00 94.44 96 LYS A O 1
ATOM 742 N N . ILE A 1 97 ? -11.753 -1.965 10.196 1.00 92.31 97 ILE A N 1
ATOM 743 C CA . ILE A 1 97 ? -12.171 -3.054 9.327 1.00 92.31 97 ILE A CA 1
ATOM 744 C C . ILE A 1 97 ? -11.124 -3.243 8.230 1.00 92.31 97 ILE A C 1
ATOM 746 O O . ILE A 1 97 ? -10.676 -2.282 7.616 1.00 92.31 97 ILE A O 1
ATOM 750 N N . THR A 1 98 ? -10.741 -4.492 7.988 1.00 85.94 98 THR A N 1
ATOM 751 C CA . THR A 1 98 ? -9.883 -4.892 6.866 1.00 85.94 98 THR A CA 1
ATOM 752 C C . THR A 1 98 ? -10.560 -6.023 6.105 1.00 85.94 98 THR A C 1
ATOM 754 O O . THR A 1 98 ? -11.209 -6.875 6.724 1.00 85.94 98 THR A O 1
ATOM 757 N N . ASN A 1 99 ? -10.410 -6.038 4.785 1.00 79.06 99 ASN A N 1
ATOM 758 C CA . ASN A 1 99 ? -10.917 -7.123 3.954 1.00 79.06 99 ASN A CA 1
ATOM 759 C C . ASN A 1 99 ? -9.974 -8.330 4.042 1.00 79.06 99 ASN A C 1
ATOM 761 O O . ASN A 1 99 ? -8.763 -8.193 4.237 1.00 79.06 99 ASN A O 1
ATOM 765 N N . VAL A 1 100 ? -10.553 -9.524 3.975 1.00 73.44 100 VAL A N 1
ATOM 766 C CA . VAL A 1 100 ? -9.842 -10.797 3.908 1.00 73.44 100 VAL A CA 1
ATOM 767 C C . VAL A 1 100 ? -10.120 -11.379 2.535 1.00 73.44 100 VAL A C 1
ATOM 769 O O . VAL A 1 100 ? -11.220 -11.857 2.269 1.00 73.44 100 VAL A O 1
ATOM 772 N N . ASP A 1 101 ? -9.101 -11.378 1.684 1.00 67.38 101 ASP A N 1
ATOM 773 C CA . ASP A 1 101 ? -9.208 -11.800 0.282 1.00 67.38 101 ASP A CA 1
ATOM 774 C C . ASP A 1 101 ? -9.323 -13.330 0.106 1.00 67.38 101 ASP A C 1
ATOM 776 O O . ASP A 1 101 ? -9.181 -13.847 -0.997 1.00 67.38 101 ASP A O 1
ATOM 780 N N . GLY A 1 102 ? -9.543 -14.083 1.190 1.00 72.31 102 GLY A N 1
ATOM 781 C CA . GLY A 1 102 ? -9.649 -15.550 1.202 1.00 72.31 102 GLY A CA 1
ATOM 782 C C . GLY A 1 102 ? -8.333 -16.302 0.960 1.00 72.31 102 GLY A C 1
ATOM 783 O O . GLY A 1 102 ? -8.237 -17.480 1.302 1.00 72.31 102 GLY A O 1
ATOM 784 N N . ASP A 1 103 ? -7.313 -15.630 0.425 1.00 83.12 103 ASP A N 1
ATOM 785 C CA . ASP A 1 103 ? -5.992 -16.203 0.190 1.00 83.12 103 ASP A CA 1
ATOM 786 C C . ASP A 1 103 ? -5.269 -16.551 1.508 1.00 83.12 103 ASP A C 1
ATOM 788 O O . ASP A 1 103 ? -5.323 -15.783 2.477 1.00 83.12 103 ASP A O 1
ATOM 792 N N . PRO A 1 104 ? -4.531 -17.678 1.558 1.00 88.44 104 PRO A N 1
ATOM 793 C CA . PRO A 1 104 ? -3.786 -18.069 2.747 1.00 88.44 104 PRO A CA 1
ATOM 794 C C . PRO A 1 104 ? -2.658 -17.077 3.068 1.00 88.44 104 PRO A C 1
ATOM 796 O O . PRO A 1 104 ? -1.946 -16.598 2.181 1.00 88.44 104 PRO A O 1
ATOM 799 N N . ASP A 1 105 ? -2.458 -16.823 4.364 1.00 89.88 105 ASP A N 1
ATOM 800 C CA . ASP A 1 105 ? -1.288 -16.107 4.878 1.00 89.88 105 ASP A CA 1
ATOM 801 C C . ASP A 1 105 ? -0.050 -17.007 4.753 1.00 89.88 105 ASP A C 1
ATOM 803 O O . ASP A 1 105 ? 0.066 -18.032 5.425 1.00 89.88 105 ASP A O 1
ATOM 807 N N . ILE A 1 106 ? 0.877 -16.620 3.880 1.00 93.25 106 ILE A N 1
ATOM 808 C CA . ILE A 1 106 ? 2.125 -17.339 3.595 1.00 93.25 106 ILE A CA 1
ATOM 809 C C . ILE A 1 106 ? 3.329 -16.720 4.321 1.00 93.25 106 ILE A C 1
ATOM 811 O O . ILE A 1 106 ? 4.469 -16.817 3.856 1.00 93.25 106 ILE A O 1
ATOM 815 N N . GLY A 1 107 ? 3.092 -16.047 5.449 1.00 92.94 107 GLY A N 1
ATOM 816 C CA . GLY A 1 107 ? 4.136 -15.525 6.322 1.00 92.94 107 GLY A CA 1
ATOM 817 C C . GLY A 1 107 ? 4.742 -14.202 5.857 1.00 92.94 107 GLY A C 1
ATOM 818 O O . GLY A 1 107 ? 4.297 -13.582 4.893 1.00 92.94 107 GLY A O 1
ATOM 819 N N . ALA A 1 108 ? 5.797 -13.774 6.551 1.00 93.94 108 ALA A N 1
ATOM 820 C CA . ALA A 1 108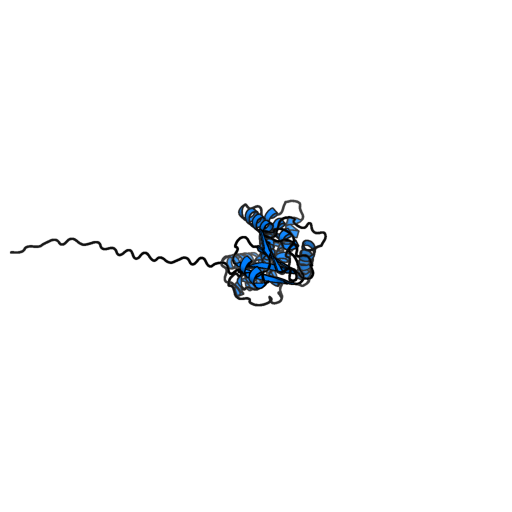 ? 6.636 -12.674 6.086 1.00 93.94 108 ALA A CA 1
ATOM 821 C C . ALA A 1 108 ? 7.422 -13.098 4.828 1.00 93.94 108 ALA A C 1
ATOM 823 O O . ALA A 1 108 ? 7.797 -14.268 4.704 1.00 93.94 108 ALA A O 1
ATOM 824 N N . PRO A 1 109 ? 7.676 -12.180 3.886 1.00 96.12 109 PRO A N 1
ATOM 825 C CA . PRO A 1 109 ? 8.456 -12.491 2.694 1.00 96.12 109 PRO A CA 1
ATOM 826 C C . PRO A 1 109 ? 9.939 -12.782 3.012 1.00 96.12 109 PRO A C 1
ATOM 828 O O . PRO A 1 109 ? 10.502 -12.179 3.930 1.00 96.12 109 PRO A O 1
ATOM 831 N N . PRO A 1 110 ? 10.621 -13.631 2.220 1.00 95.94 110 PRO A N 1
ATOM 832 C CA . PRO A 1 110 ? 12.073 -13.780 2.297 1.00 95.94 110 PRO A CA 1
ATOM 833 C C . PRO A 1 110 ? 12.804 -12.539 1.759 1.00 95.94 110 PRO A C 1
ATOM 835 O O . PRO A 1 110 ? 12.252 -11.759 0.978 1.00 95.94 110 PRO A O 1
ATOM 838 N N . ALA A 1 111 ? 14.075 -12.372 2.131 1.00 95.38 111 ALA A N 1
ATOM 839 C CA . ALA A 1 111 ? 14.920 -11.308 1.588 1.00 95.38 111 ALA A CA 1
ATOM 840 C C . ALA A 1 111 ? 15.159 -11.483 0.075 1.00 95.38 111 ALA A C 1
ATOM 842 O O . ALA A 1 111 ? 15.330 -12.599 -0.417 1.00 95.38 111 ALA A O 1
ATOM 843 N N . LEU A 1 112 ? 15.210 -10.370 -0.659 1.00 97.12 112 LEU A N 1
ATOM 844 C CA . LEU A 1 112 ? 15.438 -10.362 -2.105 1.00 97.12 112 LEU A CA 1
ATOM 845 C C . LEU A 1 112 ? 16.927 -10.185 -2.409 1.00 97.12 112 LEU A C 1
ATOM 847 O O . LEU A 1 112 ? 17.442 -9.073 -2.367 1.00 97.12 112 LEU A O 1
ATOM 851 N N . ALA A 1 113 ? 17.617 -11.271 -2.764 1.00 95.81 113 ALA A N 1
ATOM 852 C CA . ALA A 1 113 ? 19.058 -11.241 -3.049 1.00 95.81 113 ALA A CA 1
ATOM 853 C C . ALA A 1 113 ? 19.445 -10.299 -4.208 1.00 95.81 113 ALA A C 1
ATOM 855 O O . ALA A 1 113 ? 20.556 -9.777 -4.243 1.00 95.81 113 ALA A O 1
ATOM 856 N N . PHE A 1 114 ? 18.529 -10.066 -5.151 1.00 95.81 114 PHE A N 1
ATOM 857 C CA . PHE A 1 114 ? 18.724 -9.157 -6.283 1.00 95.81 114 PHE A CA 1
ATOM 858 C C . PHE A 1 114 ? 18.424 -7.683 -5.954 1.00 95.81 114 PHE A C 1
ATOM 860 O O . PHE A 1 114 ? 18.612 -6.817 -6.809 1.00 95.81 114 PHE A O 1
ATOM 867 N N . PHE A 1 115 ? 17.959 -7.384 -4.736 1.00 96.31 115 PHE A N 1
ATOM 868 C CA . PHE A 1 115 ? 17.625 -6.036 -4.281 1.00 96.31 115 PHE A CA 1
ATOM 869 C C . PHE A 1 115 ? 18.645 -5.564 -3.224 1.00 96.31 115 PHE A C 1
ATOM 871 O O . PHE A 1 115 ? 18.469 -5.829 -2.035 1.00 96.31 115 PHE A O 1
ATOM 878 N N . PRO A 1 116 ? 19.749 -4.908 -3.632 1.00 95.44 116 PRO A N 1
ATOM 879 C CA . PRO A 1 116 ? 20.816 -4.480 -2.729 1.00 95.44 116 PRO A CA 1
ATOM 880 C C . PRO A 1 116 ? 20.357 -3.525 -1.621 1.00 95.44 116 PRO A C 1
ATOM 882 O O . PRO A 1 116 ? 19.438 -2.725 -1.802 1.00 95.44 116 PRO A O 1
ATOM 885 N N . ASN A 1 117 ? 21.096 -3.542 -0.506 1.00 95.75 117 ASN A N 1
ATOM 886 C CA . ASN A 1 117 ? 20.799 -2.767 0.704 1.00 95.75 117 ASN A CA 1
ATOM 887 C C . ASN A 1 117 ? 20.584 -1.273 0.440 1.00 95.75 117 ASN A C 1
ATOM 889 O O . ASN A 1 117 ? 19.645 -0.706 0.975 1.00 95.75 117 ASN A O 1
ATOM 893 N N . TRP A 1 118 ? 21.361 -0.646 -0.448 1.00 96.19 118 TRP A N 1
ATOM 894 C CA . TRP A 1 118 ? 21.184 0.779 -0.753 1.00 96.19 118 TRP A CA 1
ATOM 895 C C . TRP A 1 118 ? 19.807 1.102 -1.367 1.00 96.19 118 TRP A C 1
ATOM 897 O O . TRP A 1 118 ? 19.280 2.194 -1.157 1.00 96.19 118 TRP A O 1
ATOM 907 N N . MET A 1 119 ? 19.191 0.166 -2.107 1.00 97.75 119 MET A N 1
ATOM 908 C CA . MET A 1 119 ? 17.814 0.331 -2.590 1.00 97.75 119 MET A CA 1
ATOM 909 C C . MET A 1 119 ? 16.796 0.074 -1.479 1.00 97.75 119 MET A C 1
ATOM 911 O O . MET A 1 119 ? 15.757 0.731 -1.447 1.00 97.75 119 MET A O 1
ATOM 915 N N . ALA A 1 120 ? 17.088 -0.838 -0.548 1.00 97.75 120 ALA A N 1
ATOM 916 C CA . ALA A 1 120 ? 16.265 -1.030 0.645 1.00 97.75 120 ALA A CA 1
ATOM 917 C C . ALA A 1 120 ? 16.286 0.212 1.553 1.00 97.75 120 ALA A C 1
ATOM 919 O O . ALA A 1 120 ? 15.231 0.630 2.032 1.00 97.75 120 ALA A O 1
ATOM 920 N N . ASP A 1 121 ? 17.447 0.851 1.706 1.00 98.25 121 ASP A N 1
ATOM 921 C CA . ASP A 1 121 ? 17.614 2.111 2.431 1.00 98.25 121 ASP A CA 1
ATOM 922 C C . ASP A 1 121 ? 16.856 3.246 1.735 1.00 98.25 121 ASP A C 1
ATOM 924 O O . ASP A 1 121 ? 16.130 3.995 2.386 1.00 98.25 121 ASP A O 1
ATOM 928 N N . GLN A 1 122 ? 16.937 3.334 0.402 1.00 98.19 122 GLN A N 1
ATOM 929 C CA . GLN A 1 122 ? 16.139 4.272 -0.394 1.00 98.19 122 GLN A CA 1
ATOM 930 C C . GLN A 1 122 ? 14.632 4.053 -0.194 1.00 98.19 122 GLN A C 1
ATOM 932 O O . GLN A 1 122 ? 13.891 5.014 0.017 1.00 98.19 122 GLN A O 1
ATOM 937 N N . ALA A 1 123 ? 14.177 2.799 -0.191 1.00 98.62 123 ALA A N 1
ATOM 938 C CA . ALA A 1 123 ? 12.781 2.472 0.067 1.00 98.62 123 ALA A CA 1
ATOM 939 C C . ALA A 1 123 ? 12.349 2.879 1.483 1.00 98.62 123 ALA A C 1
ATOM 941 O O . ALA A 1 123 ? 11.234 3.370 1.677 1.00 98.62 123 ALA A O 1
ATOM 942 N N . GLN A 1 124 ? 13.230 2.718 2.471 1.00 98.38 124 GLN A N 1
ATOM 943 C CA . GLN A 1 124 ? 12.974 3.165 3.835 1.00 98.38 124 GLN A CA 1
ATOM 944 C C . GLN A 1 124 ? 12.938 4.695 3.938 1.00 98.38 124 GLN A C 1
ATOM 946 O O . GLN A 1 124 ? 12.061 5.231 4.608 1.00 98.38 124 GLN A O 1
ATOM 951 N N . GLN A 1 125 ? 13.826 5.412 3.249 1.00 98.38 125 GLN A N 1
ATOM 952 C CA . GLN A 1 125 ? 13.800 6.877 3.193 1.00 98.38 125 GLN A CA 1
ATOM 953 C C . GLN A 1 125 ? 12.513 7.394 2.544 1.00 98.38 125 GLN A C 1
ATOM 955 O O . GLN A 1 125 ? 11.905 8.335 3.052 1.00 98.38 125 GLN A O 1
ATOM 960 N N . PHE A 1 126 ? 12.057 6.753 1.464 1.00 98.44 126 PHE A N 1
ATOM 961 C CA . PHE A 1 126 ? 10.783 7.082 0.827 1.00 98.44 126 PHE A CA 1
ATOM 962 C C . PHE A 1 126 ? 9.603 6.881 1.785 1.00 98.44 126 PHE A C 1
ATOM 964 O O . PHE A 1 126 ? 8.748 7.757 1.902 1.00 98.44 126 PHE A O 1
ATOM 971 N N . ARG A 1 127 ? 9.602 5.775 2.541 1.00 98.38 127 ARG A N 1
ATOM 972 C CA . ARG A 1 127 ? 8.629 5.540 3.612 1.00 98.38 127 ARG A CA 1
ATOM 973 C C . ARG A 1 127 ? 8.667 6.628 4.673 1.00 98.38 127 ARG A C 1
ATOM 975 O O . ARG A 1 127 ? 7.631 7.222 4.946 1.00 98.38 127 ARG A O 1
ATOM 982 N N . ASN A 1 128 ? 9.851 6.925 5.201 1.00 97.94 128 ASN A N 1
ATOM 983 C CA . ASN A 1 128 ? 10.034 7.937 6.236 1.00 97.94 128 ASN A CA 1
ATOM 984 C C . ASN A 1 128 ? 9.511 9.303 5.785 1.00 97.94 128 ASN A C 1
ATOM 986 O O . ASN A 1 128 ? 8.863 9.978 6.572 1.00 97.94 128 ASN A O 1
ATOM 990 N N . LYS A 1 129 ? 9.724 9.676 4.516 1.00 97.25 129 LYS A N 1
ATOM 991 C CA . LYS A 1 129 ? 9.208 10.925 3.944 1.00 97.25 129 LYS A CA 1
ATOM 992 C C . LYS A 1 129 ? 7.679 11.005 3.989 1.00 97.25 129 LYS A C 1
ATOM 994 O O . LYS A 1 129 ? 7.150 12.063 4.305 1.00 97.25 129 LYS A O 1
ATOM 999 N N . LEU A 1 130 ? 6.975 9.923 3.654 1.00 96.62 130 LEU A N 1
ATOM 1000 C CA . LEU A 1 130 ? 5.504 9.898 3.653 1.00 96.62 130 LEU A CA 1
ATOM 1001 C C . LEU A 1 130 ? 4.913 9.823 5.065 1.00 96.62 130 LEU A C 1
ATOM 1003 O O . LEU A 1 130 ? 3.770 10.211 5.274 1.00 96.62 130 LEU A O 1
ATOM 1007 N N . THR A 1 131 ? 5.678 9.324 6.033 1.00 94.81 131 THR A N 1
ATOM 1008 C CA . THR A 1 131 ? 5.250 9.205 7.434 1.00 94.81 131 THR A CA 1
ATOM 1009 C C . THR A 1 131 ? 5.802 10.304 8.335 1.00 94.81 131 THR A C 1
ATOM 1011 O O . THR A 1 131 ? 5.595 10.255 9.548 1.00 94.81 131 THR A O 1
ATOM 1014 N N . ASP A 1 132 ? 6.547 11.254 7.773 1.00 95.31 132 ASP A N 1
ATOM 1015 C CA . ASP A 1 132 ? 7.163 12.332 8.533 1.00 95.31 132 ASP A CA 1
ATOM 1016 C C . ASP A 1 132 ? 6.072 13.161 9.237 1.00 95.31 132 ASP A C 1
ATOM 1018 O O . ASP A 1 132 ? 5.031 13.438 8.634 1.00 95.31 132 ASP A O 1
ATOM 1022 N N . PRO A 1 133 ? 6.258 13.573 10.503 1.00 89.12 133 PRO A N 1
ATOM 1023 C CA . PRO A 1 133 ? 5.301 14.442 11.183 1.00 89.12 133 PRO A CA 1
ATOM 1024 C C . PRO A 1 133 ? 5.005 15.758 10.449 1.00 89.12 133 PRO A C 1
ATOM 1026 O O . PRO A 1 133 ? 3.922 16.308 10.640 1.00 89.12 133 PRO A O 1
ATOM 1029 N N . ALA A 1 134 ? 5.940 16.252 9.632 1.00 92.88 134 ALA A N 1
ATOM 1030 C CA . ALA A 1 134 ? 5.792 17.437 8.794 1.00 92.88 134 ALA A CA 1
ATOM 1031 C C . ALA A 1 134 ? 5.167 17.151 7.416 1.00 92.88 134 ALA A C 1
ATOM 1033 O O . ALA A 1 134 ? 4.943 18.091 6.653 1.00 92.88 134 ALA A O 1
ATOM 1034 N N . TYR A 1 135 ? 4.891 15.887 7.069 1.00 91.75 135 TYR A N 1
ATOM 1035 C CA . TYR A 1 135 ? 4.132 15.558 5.865 1.00 91.75 135 TYR A CA 1
ATOM 1036 C C . TYR A 1 135 ? 2.708 16.112 5.988 1.00 91.75 135 TYR A C 1
ATOM 1038 O O . TYR A 1 135 ? 2.065 15.948 7.028 1.00 91.75 135 TYR A O 1
ATOM 1046 N N . ASP A 1 136 ? 2.212 16.752 4.927 1.00 90.81 136 ASP A N 1
ATOM 1047 C CA . ASP A 1 136 ? 0.861 17.308 4.920 1.00 90.81 136 ASP A CA 1
ATOM 1048 C C . ASP A 1 136 ? -0.168 16.176 4.981 1.00 90.81 136 ASP A C 1
ATOM 1050 O O . ASP A 1 136 ? -0.319 15.366 4.062 1.00 90.81 136 ASP A O 1
ATOM 1054 N N . LYS A 1 137 ? -0.816 16.063 6.135 1.00 87.81 137 LYS A N 1
ATOM 1055 C CA . LYS A 1 137 ? -1.698 14.946 6.446 1.00 87.81 137 LYS A CA 1
ATOM 1056 C C . LYS A 1 137 ? -3.107 15.259 5.960 1.00 87.81 137 LYS A C 1
ATOM 1058 O O . LYS A 1 137 ? -3.621 16.338 6.257 1.00 87.81 137 LYS A O 1
ATOM 1063 N N . PRO A 1 138 ? -3.773 14.311 5.279 1.00 91.31 138 PRO A N 1
ATOM 1064 C CA . PRO A 1 138 ? -5.114 14.553 4.776 1.00 91.31 138 PRO A CA 1
ATOM 1065 C C . PRO A 1 138 ? -6.083 14.811 5.930 1.00 91.31 138 PRO A C 1
ATOM 1067 O O . PRO A 1 138 ? -5.998 14.177 6.984 1.00 91.31 138 PRO A O 1
ATOM 1070 N N . THR A 1 139 ? -7.033 15.716 5.711 1.00 90.38 139 THR A N 1
ATOM 1071 C CA . THR A 1 139 ? -8.175 15.926 6.612 1.00 90.38 139 THR A CA 1
ATOM 1072 C C . THR A 1 139 ? -9.302 14.933 6.333 1.00 90.38 139 THR A C 1
ATOM 1074 O O . THR A 1 139 ? -9.994 14.512 7.259 1.00 90.38 139 THR A O 1
ATOM 1077 N N . GLU A 1 140 ? -9.468 14.526 5.070 1.00 92.50 140 GLU A N 1
ATOM 1078 C CA . GLU A 1 140 ? -10.418 13.489 4.653 1.00 92.50 140 GLU A CA 1
ATOM 1079 C C . GLU A 1 140 ? -10.025 12.128 5.265 1.00 92.50 140 GLU A C 1
ATOM 1081 O O . GLU A 1 140 ? -8.863 11.896 5.609 1.00 92.50 140 GLU A O 1
ATOM 1086 N N . GLY A 1 141 ? -10.991 11.221 5.413 1.00 91.62 141 GLY A N 1
ATOM 1087 C CA . GLY A 1 141 ? -10.738 9.878 5.935 1.00 91.62 141 GLY A CA 1
ATOM 1088 C C . GLY A 1 141 ? -10.034 8.965 4.924 1.00 91.62 141 GLY A C 1
ATOM 1089 O O . GLY A 1 141 ? -9.941 9.272 3.733 1.00 91.62 141 GLY A O 1
ATOM 1090 N N . LEU A 1 142 ? -9.499 7.845 5.410 1.00 93.12 142 LEU A N 1
ATOM 1091 C CA . LEU A 1 142 ? -8.730 6.893 4.611 1.00 93.12 142 LEU A CA 1
ATOM 1092 C C . LEU A 1 142 ? -9.559 6.323 3.453 1.00 93.12 142 LEU A C 1
ATOM 1094 O O . LEU A 1 142 ? -9.067 6.277 2.325 1.00 93.12 142 LEU A O 1
ATOM 1098 N N . ALA A 1 143 ? -10.810 5.933 3.709 1.00 92.50 143 ALA A N 1
ATOM 1099 C CA . ALA A 1 143 ? -11.677 5.378 2.675 1.00 92.50 143 ALA A CA 1
ATOM 1100 C C . ALA A 1 143 ? -11.992 6.423 1.595 1.00 92.50 143 ALA A C 1
ATOM 1102 O O . ALA A 1 143 ? -12.000 6.093 0.410 1.00 92.50 143 ALA A O 1
ATOM 1103 N N . ALA A 1 144 ? -12.176 7.691 1.979 1.00 94.88 144 ALA A N 1
ATOM 1104 C CA . ALA A 1 144 ? -12.331 8.786 1.023 1.00 94.88 144 ALA A CA 1
ATOM 1105 C C . ALA A 1 144 ? -11.077 8.991 0.148 1.00 94.88 144 ALA A C 1
ATOM 1107 O O . ALA A 1 144 ? -11.210 9.165 -1.064 1.00 94.88 144 ALA A O 1
ATOM 1108 N N . GLN A 1 145 ? -9.866 8.911 0.723 1.00 96.31 145 GLN A N 1
ATOM 1109 C CA . GLN A 1 145 ? -8.618 8.974 -0.056 1.00 96.31 145 GLN A CA 1
ATOM 1110 C C . GLN A 1 145 ? -8.532 7.833 -1.076 1.00 96.31 145 GLN A C 1
ATOM 1112 O O . GLN A 1 145 ? -8.210 8.075 -2.238 1.00 96.31 145 GLN A O 1
ATOM 1117 N N . GLN A 1 146 ? -8.839 6.601 -0.658 1.00 95.75 146 GLN A N 1
ATOM 1118 C CA . GLN A 1 146 ? -8.794 5.428 -1.535 1.00 95.75 146 GLN A CA 1
ATOM 1119 C C . GLN A 1 146 ? -9.813 5.534 -2.672 1.00 95.75 146 GLN A C 1
ATOM 1121 O O . GLN A 1 146 ? -9.439 5.372 -3.829 1.00 95.75 146 GLN A O 1
ATOM 1126 N N . ALA A 1 147 ? -11.059 5.904 -2.367 1.00 95.94 147 ALA A N 1
ATOM 1127 C CA . ALA A 1 147 ? -12.098 6.082 -3.379 1.00 95.94 147 ALA A CA 1
ATOM 1128 C C . ALA A 1 147 ? -11.734 7.180 -4.395 1.00 95.94 147 ALA A C 1
ATOM 1130 O O . ALA A 1 147 ? -11.939 7.012 -5.597 1.00 95.94 147 ALA A O 1
ATOM 1131 N N . ALA A 1 148 ? -11.150 8.292 -3.934 1.00 97.62 148 ALA A N 1
ATOM 1132 C CA . ALA A 1 148 ? -10.665 9.346 -4.820 1.00 97.62 148 ALA A CA 1
ATOM 1133 C C . ALA A 1 148 ? -9.502 8.867 -5.704 1.00 97.62 148 ALA A C 1
ATOM 1135 O O . ALA A 1 148 ? -9.458 9.206 -6.886 1.00 97.62 148 ALA A O 1
ATOM 1136 N N . ALA A 1 149 ? -8.581 8.069 -5.154 1.00 98.06 149 ALA A N 1
ATOM 1137 C CA . ALA A 1 149 ? -7.471 7.499 -5.910 1.00 98.06 149 ALA A CA 1
ATOM 1138 C C . ALA A 1 149 ? -7.955 6.525 -6.994 1.00 98.06 149 ALA A C 1
ATOM 1140 O O . ALA A 1 149 ? -7.519 6.607 -8.139 1.00 98.06 149 ALA A O 1
ATOM 1141 N N . GLU A 1 150 ? -8.894 5.644 -6.650 1.00 97.38 150 GLU A N 1
ATOM 1142 C CA . GLU A 1 150 ? -9.498 4.685 -7.577 1.00 97.38 150 GLU A CA 1
ATOM 1143 C C . GLU A 1 150 ? -10.238 5.399 -8.710 1.00 97.38 150 GLU A C 1
ATOM 1145 O O . GLU A 1 150 ? -10.022 5.090 -9.880 1.00 97.38 150 GLU A O 1
ATOM 1150 N N . GLN A 1 151 ? -11.044 6.414 -8.388 1.00 98.06 151 GLN A N 1
ATOM 1151 C CA . GLN A 1 151 ? -11.736 7.217 -9.396 1.00 98.06 151 GLN A CA 1
ATOM 1152 C C . GLN A 1 151 ? -10.755 7.957 -10.319 1.00 98.06 151 GLN A C 1
ATOM 1154 O O . GLN A 1 151 ? -10.984 8.042 -11.529 1.00 98.06 151 GLN A O 1
ATOM 1159 N N . ALA A 1 152 ? -9.661 8.486 -9.768 1.00 98.38 152 ALA A N 1
ATOM 1160 C CA . ALA A 1 152 ? -8.617 9.143 -10.545 1.00 98.38 152 ALA A CA 1
ATOM 1161 C C . ALA A 1 152 ? -7.915 8.150 -11.487 1.00 98.38 152 ALA A C 1
ATOM 1163 O O . ALA A 1 152 ? -7.793 8.421 -12.679 1.00 98.38 152 ALA A O 1
ATOM 1164 N N . SER A 1 153 ? -7.570 6.955 -10.999 1.00 98.00 153 SER A N 1
ATOM 1165 C CA . SER A 1 153 ? -6.970 5.883 -11.805 1.00 98.00 153 SER A CA 1
ATOM 1166 C C . SER A 1 153 ? -7.902 5.433 -12.942 1.00 98.00 153 SER A C 1
ATOM 1168 O O . SER A 1 153 ? -7.483 5.353 -14.096 1.00 98.00 153 SER A O 1
ATOM 1170 N N . LEU A 1 154 ? -9.203 5.260 -12.665 1.00 97.00 154 LEU A N 1
ATOM 1171 C CA . LEU A 1 154 ? -10.218 4.904 -13.672 1.00 97.00 154 LEU A CA 1
ATOM 1172 C C . LEU A 1 154 ? -10.406 5.969 -14.762 1.00 97.00 154 LEU A C 1
ATOM 1174 O O . LEU A 1 154 ? -10.818 5.644 -15.875 1.00 97.00 154 LEU A O 1
ATOM 1178 N N . THR A 1 155 ? -10.134 7.234 -14.445 1.00 97.00 155 THR A N 1
ATOM 1179 C CA . THR A 1 155 ? -10.241 8.358 -15.388 1.00 97.00 155 THR A CA 1
ATOM 1180 C C . THR A 1 155 ? -8.905 8.719 -16.044 1.00 97.00 155 THR A C 1
ATOM 1182 O O . THR A 1 155 ? -8.858 9.646 -16.850 1.00 97.00 155 THR A O 1
ATOM 1185 N N . GLY A 1 156 ? -7.838 7.965 -15.751 1.00 97.19 156 GLY A N 1
ATOM 1186 C CA . GLY A 1 156 ? -6.496 8.154 -16.307 1.00 97.19 156 GLY A CA 1
ATOM 1187 C C . GLY A 1 156 ? -5.654 9.222 -15.602 1.00 97.19 156 GLY A C 1
ATOM 1188 O O . GLY A 1 156 ? -4.515 9.459 -16.002 1.00 97.19 156 GLY A O 1
ATOM 1189 N N . ASP A 1 157 ? -6.157 9.852 -14.536 1.00 98.06 157 ASP A N 1
ATOM 1190 C CA . ASP A 1 157 ? -5.383 10.784 -13.711 1.00 98.06 157 ASP A CA 1
ATOM 1191 C C . ASP A 1 157 ? -4.540 10.026 -12.671 1.00 98.06 157 ASP A C 1
ATOM 1193 O O . ASP A 1 157 ? -4.733 10.102 -11.453 1.00 98.06 157 ASP A O 1
ATOM 1197 N N . HIS A 1 158 ? -3.560 9.273 -13.171 1.00 98.19 158 HIS A N 1
ATOM 1198 C CA . HIS A 1 158 ? -2.631 8.496 -12.346 1.00 98.19 158 HIS A CA 1
ATOM 1199 C C . HIS A 1 158 ? -1.799 9.376 -11.406 1.00 98.19 158 HIS A C 1
ATOM 1201 O O . HIS A 1 158 ? -1.340 8.928 -10.354 1.00 98.19 158 HIS A O 1
ATOM 1207 N N . ARG A 1 159 ? -1.611 10.657 -11.749 1.00 97.69 159 ARG A N 1
ATOM 1208 C CA . ARG A 1 159 ? -0.887 11.615 -10.910 1.00 97.69 159 ARG A CA 1
ATOM 1209 C C . ARG A 1 159 ? -1.685 11.959 -9.658 1.00 97.69 159 ARG A C 1
ATOM 1211 O O . ARG A 1 159 ? -1.121 11.923 -8.562 1.00 97.69 159 ARG A O 1
ATOM 1218 N N . LEU A 1 160 ? -2.975 12.255 -9.803 1.00 98.06 160 LEU A N 1
ATOM 1219 C CA . LEU A 1 160 ? -3.867 12.450 -8.666 1.00 98.06 160 LEU A CA 1
ATOM 1220 C C . LEU A 1 160 ? -4.010 11.157 -7.854 1.00 98.06 160 LEU A C 1
ATOM 1222 O O . LEU A 1 160 ? -3.910 11.201 -6.628 1.00 98.06 160 LEU A O 1
ATOM 1226 N N . ALA A 1 161 ? -4.161 10.005 -8.515 1.00 98.50 161 ALA A N 1
ATOM 1227 C CA . ALA A 1 161 ? -4.241 8.709 -7.840 1.00 98.50 161 ALA A CA 1
ATOM 1228 C C . ALA A 1 161 ? -2.997 8.427 -6.980 1.00 98.50 161 ALA A C 1
ATOM 1230 O O . ALA A 1 161 ? -3.108 8.100 -5.796 1.00 98.50 161 ALA A O 1
ATOM 1231 N N . MET A 1 162 ? -1.802 8.656 -7.535 1.00 98.31 162 MET A N 1
ATOM 1232 C CA . MET A 1 162 ? -0.531 8.574 -6.813 1.00 98.31 162 MET A CA 1
ATOM 1233 C C . MET A 1 162 ? -0.528 9.475 -5.568 1.00 98.31 162 MET A C 1
ATOM 1235 O O . MET A 1 162 ? -0.150 9.019 -4.489 1.00 98.31 162 MET A O 1
ATOM 1239 N N . GLN A 1 163 ? -0.943 10.740 -5.689 1.00 97.44 163 GLN A N 1
ATOM 1240 C CA . GLN A 1 163 ? -0.979 11.683 -4.562 1.00 97.44 163 GLN A CA 1
ATOM 1241 C C . GLN A 1 163 ? -1.960 11.235 -3.469 1.00 97.44 163 GLN A C 1
ATOM 1243 O O . GLN A 1 163 ? -1.628 11.276 -2.284 1.00 97.44 163 GLN A O 1
ATOM 1248 N N . LYS A 1 164 ? -3.142 10.749 -3.858 1.00 98.06 164 LYS A N 1
ATOM 1249 C CA . LYS A 1 164 ? -4.157 10.242 -2.928 1.00 98.06 164 LYS A CA 1
ATOM 1250 C C . LYS A 1 164 ? -3.685 8.982 -2.192 1.00 98.06 164 LYS A C 1
ATOM 1252 O O . LYS A 1 164 ? -3.862 8.891 -0.978 1.00 98.06 164 LYS A O 1
ATOM 1257 N N . TYR A 1 165 ? -2.979 8.064 -2.857 1.00 98.38 165 TYR A N 1
ATOM 1258 C CA . TYR A 1 165 ? -2.362 6.924 -2.166 1.00 98.38 165 TYR A CA 1
ATOM 1259 C C . TYR A 1 165 ? -1.189 7.321 -1.260 1.00 98.38 165 TYR A C 1
ATOM 1261 O O . TYR A 1 165 ? -1.041 6.740 -0.187 1.00 98.38 165 TYR A O 1
ATOM 1269 N N . GLN A 1 166 ? -0.383 8.328 -1.619 1.00 97.94 166 GLN A N 1
ATOM 1270 C CA . GLN A 1 166 ? 0.638 8.869 -0.708 1.00 97.94 166 GLN A CA 1
ATOM 1271 C C . GLN A 1 166 ? 0.006 9.447 0.568 1.00 97.94 166 GLN A C 1
ATOM 1273 O O . GLN A 1 166 ? 0.484 9.165 1.668 1.00 97.94 166 GLN A O 1
ATOM 1278 N N . ALA A 1 167 ? -1.106 10.177 0.435 1.00 96.94 167 ALA A N 1
ATOM 1279 C CA . ALA A 1 167 ? -1.876 10.677 1.569 1.00 96.94 167 ALA A CA 1
ATOM 1280 C C . ALA A 1 167 ? -2.486 9.536 2.405 1.00 96.94 167 ALA A C 1
ATOM 1282 O O . ALA A 1 167 ? -2.426 9.572 3.630 1.00 96.94 167 ALA A O 1
ATOM 1283 N N . ALA A 1 168 ? -3.011 8.483 1.774 1.00 96.69 168 ALA A N 1
ATOM 1284 C CA . ALA A 1 168 ? -3.511 7.303 2.483 1.00 96.69 168 ALA A CA 1
ATOM 1285 C C . ALA A 1 168 ? -2.400 6.586 3.283 1.00 96.69 168 ALA A C 1
ATOM 1287 O O . ALA A 1 168 ? -2.609 6.173 4.425 1.00 96.69 168 ALA A O 1
ATOM 1288 N N . ILE A 1 169 ? -1.193 6.485 2.719 1.00 97.19 169 ILE A N 1
ATOM 1289 C CA . ILE A 1 169 ? -0.025 5.879 3.377 1.00 97.19 169 ILE A CA 1
ATOM 1290 C C . ILE A 1 169 ? 0.445 6.701 4.580 1.00 97.19 169 ILE A C 1
ATOM 1292 O O . ILE A 1 169 ? 0.862 6.111 5.576 1.00 97.19 169 ILE A O 1
ATOM 1296 N N . SER A 1 170 ? 0.359 8.035 4.535 1.00 95.94 170 SER A N 1
ATOM 1297 C CA . SER A 1 170 ? 0.715 8.873 5.693 1.00 95.94 170 SER A CA 1
ATOM 1298 C C . SER A 1 170 ? -0.215 8.645 6.895 1.00 95.94 170 SER A C 1
ATOM 1300 O O . SER A 1 170 ? 0.178 8.876 8.042 1.00 95.94 170 SER A O 1
ATOM 1302 N N . VAL A 1 171 ? -1.428 8.137 6.644 1.00 93.62 171 VAL A N 1
ATOM 1303 C CA . VAL A 1 171 ? -2.414 7.741 7.659 1.00 93.62 171 VAL A CA 1
ATOM 1304 C C . VAL A 1 171 ? -2.199 6.303 8.131 1.00 93.62 171 VAL A C 1
ATOM 1306 O O . VAL A 1 171 ? -2.244 6.045 9.336 1.00 93.62 171 VAL A O 1
ATOM 1309 N N . LEU A 1 172 ? -1.981 5.362 7.205 1.00 93.12 172 LEU A N 1
ATOM 1310 C CA . LEU A 1 172 ? -1.864 3.935 7.511 1.00 93.12 172 LEU A CA 1
ATOM 1311 C C . LEU A 1 172 ? -0.651 3.282 6.814 1.00 93.12 172 LEU A C 1
ATOM 1313 O O . LEU A 1 172 ? -0.805 2.493 5.882 1.00 93.12 172 LEU A O 1
ATOM 1317 N N . PRO A 1 173 ? 0.577 3.547 7.292 1.00 95.31 173 PRO A N 1
ATOM 1318 C CA . PRO A 1 173 ? 1.800 3.161 6.585 1.00 95.31 173 PRO A CA 1
ATOM 1319 C C . PRO A 1 173 ? 2.145 1.671 6.647 1.00 95.31 173 PRO A C 1
ATOM 1321 O O . PRO A 1 173 ? 3.085 1.246 5.974 1.00 95.31 173 PRO A O 1
ATOM 1324 N N . ASP A 1 174 ? 1.452 0.894 7.477 1.00 93.88 174 ASP A N 1
ATOM 1325 C CA . ASP A 1 174 ? 1.636 -0.558 7.613 1.00 93.88 174 ASP A CA 1
ATOM 1326 C C . ASP A 1 174 ? 0.665 -1.367 6.735 1.00 93.88 174 ASP A C 1
ATOM 1328 O O . ASP A 1 174 ? 0.656 -2.596 6.793 1.00 93.88 174 ASP A O 1
ATOM 1332 N N . ASP A 1 175 ? -0.153 -0.704 5.913 1.00 93.62 175 ASP A N 1
ATOM 1333 C CA . ASP A 1 175 ? -1.034 -1.380 4.965 1.00 93.62 175 ASP A CA 1
ATOM 1334 C C . ASP A 1 175 ? -0.325 -1.631 3.628 1.00 93.62 175 ASP A C 1
ATOM 1336 O O . ASP A 1 175 ? -0.105 -0.721 2.826 1.00 93.62 175 ASP A O 1
ATOM 1340 N N . GLY A 1 176 ? 0.047 -2.890 3.382 1.00 95.44 176 GLY A N 1
ATOM 1341 C CA . GLY A 1 176 ? 0.747 -3.294 2.163 1.00 95.44 176 GLY A CA 1
ATOM 1342 C C . GLY A 1 176 ? -0.047 -3.059 0.873 1.00 95.44 176 GLY A C 1
ATOM 1343 O O . GLY A 1 176 ? 0.570 -2.840 -0.170 1.00 95.44 176 GLY A O 1
ATOM 1344 N N . ALA A 1 177 ? -1.384 -3.048 0.925 1.00 95.19 177 ALA A N 1
ATOM 1345 C CA . ALA A 1 177 ? -2.215 -2.823 -0.256 1.00 95.19 177 ALA A CA 1
ATOM 1346 C C . ALA A 1 177 ? -2.122 -1.370 -0.746 1.00 95.19 177 ALA A C 1
ATOM 1348 O O . ALA A 1 177 ? -2.073 -1.132 -1.953 1.00 95.19 177 ALA A O 1
ATOM 1349 N N . LEU A 1 178 ? -1.999 -0.404 0.173 1.00 97.50 178 LEU A N 1
ATOM 1350 C CA . LEU A 1 178 ? -1.783 1.001 -0.187 1.00 97.50 178 LEU A CA 1
ATOM 1351 C C . LEU A 1 178 ? -0.444 1.196 -0.908 1.00 97.50 178 LEU A C 1
ATOM 1353 O O . LEU A 1 178 ? -0.362 1.934 -1.887 1.00 97.50 178 LEU A O 1
ATOM 1357 N N . TRP A 1 179 ? 0.601 0.492 -0.467 1.00 98.62 179 TRP A N 1
ATOM 1358 C CA . TRP A 1 179 ? 1.910 0.516 -1.121 1.00 98.62 179 TRP A CA 1
ATOM 1359 C C . TRP A 1 179 ? 1.901 -0.148 -2.505 1.00 98.62 179 TRP A C 1
ATOM 1361 O O . TRP A 1 179 ? 2.556 0.364 -3.414 1.00 98.62 179 TRP A O 1
ATOM 1371 N N . LEU A 1 180 ? 1.160 -1.253 -2.680 1.00 98.38 180 LEU A N 1
ATOM 1372 C CA . LEU A 1 180 ? 0.943 -1.877 -3.994 1.00 98.38 180 LEU A CA 1
ATOM 1373 C C . LEU A 1 180 ? 0.276 -0.895 -4.955 1.00 98.38 180 LEU A C 1
ATOM 1375 O O . LEU A 1 180 ? 0.760 -0.689 -6.068 1.00 98.38 180 LEU A O 1
ATOM 1379 N N . ALA A 1 181 ? -0.813 -0.272 -4.505 1.00 98.50 181 ALA A N 1
ATOM 1380 C CA . ALA A 1 181 ? -1.553 0.684 -5.307 1.00 98.50 181 ALA A CA 1
ATOM 1381 C C . ALA A 1 181 ? -0.682 1.893 -5.670 1.00 98.50 181 ALA A C 1
ATOM 1383 O O . ALA A 1 181 ? -0.583 2.237 -6.843 1.00 98.50 181 ALA A O 1
ATOM 1384 N N . LEU A 1 182 ? 0.065 2.451 -4.710 1.00 98.81 182 LEU A N 1
ATOM 1385 C CA . LEU A 1 182 ? 1.010 3.533 -4.982 1.00 98.81 182 LEU A CA 1
ATOM 1386 C C . LEU A 1 182 ? 2.065 3.136 -6.028 1.00 98.81 182 LEU A C 1
ATOM 1388 O O . LEU A 1 182 ? 2.340 3.914 -6.938 1.00 98.81 182 LEU A O 1
ATOM 1392 N N . ALA A 1 183 ? 2.663 1.947 -5.919 1.00 98.81 183 ALA A N 1
ATOM 1393 C CA . ALA A 1 183 ? 3.656 1.486 -6.887 1.00 98.81 183 ALA A CA 1
ATOM 1394 C C . ALA A 1 183 ? 3.069 1.380 -8.304 1.00 98.81 183 ALA A C 1
ATOM 1396 O O . ALA A 1 183 ? 3.723 1.791 -9.263 1.00 98.81 183 ALA A O 1
ATOM 1397 N N . ARG A 1 184 ? 1.831 0.882 -8.424 1.00 98.62 184 ARG A N 1
ATOM 1398 C CA . ARG A 1 184 ? 1.096 0.808 -9.692 1.00 98.62 1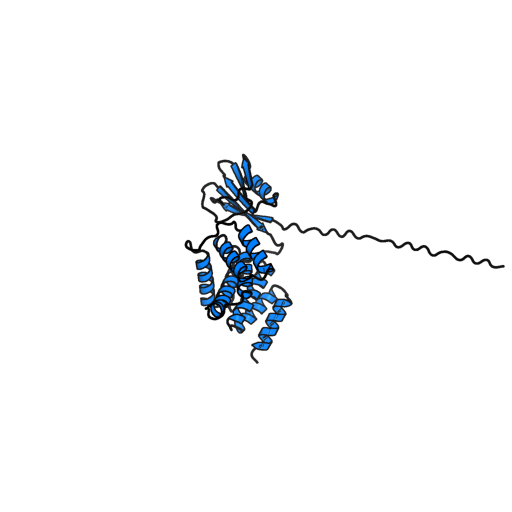84 ARG A CA 1
ATOM 1399 C C . ARG A 1 184 ? 0.859 2.194 -10.283 1.00 98.62 184 ARG A C 1
ATOM 1401 O O . ARG A 1 184 ? 1.208 2.418 -11.438 1.00 98.62 184 ARG A O 1
ATOM 1408 N N . GLU A 1 185 ? 0.346 3.125 -9.482 1.00 98.69 185 GLU A N 1
ATOM 1409 C CA . GLU A 1 185 ? 0.054 4.478 -9.955 1.00 98.69 185 GLU A CA 1
ATOM 1410 C C . GLU A 1 185 ? 1.327 5.222 -10.367 1.00 98.69 185 GLU A C 1
ATOM 1412 O O . GLU A 1 185 ? 1.353 5.800 -11.446 1.00 98.69 185 GLU A O 1
ATOM 1417 N N . ILE A 1 186 ? 2.426 5.135 -9.600 1.00 98.62 186 ILE A N 1
ATOM 1418 C CA . ILE A 1 186 ? 3.705 5.769 -9.980 1.0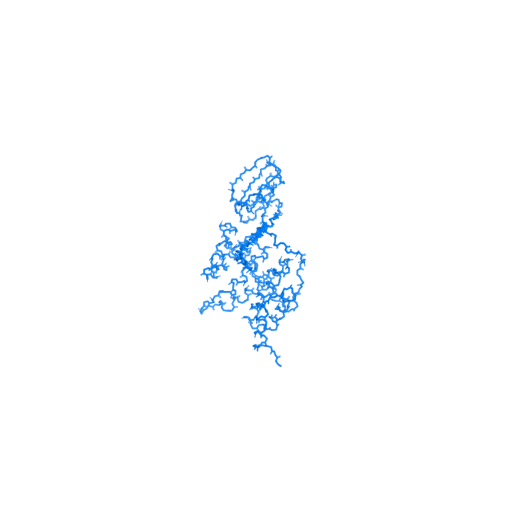0 98.62 186 ILE A CA 1
ATOM 1419 C C . ILE A 1 186 ? 4.198 5.262 -11.346 1.00 98.62 186 ILE A C 1
ATOM 1421 O O . ILE A 1 186 ? 4.722 6.047 -12.134 1.00 98.62 186 ILE A O 1
ATOM 1425 N N . LEU A 1 187 ? 4.054 3.963 -11.633 1.00 98.38 187 LEU A N 1
ATOM 1426 C CA . LEU A 1 187 ? 4.460 3.386 -12.921 1.00 98.38 187 LEU A CA 1
ATOM 1427 C C . LEU A 1 187 ? 3.571 3.831 -14.087 1.00 98.38 187 LEU A C 1
ATOM 1429 O O . LEU A 1 187 ? 4.050 3.827 -15.225 1.00 98.38 187 LEU A O 1
ATOM 1433 N N . ALA A 1 188 ? 2.320 4.193 -13.799 1.00 97.94 188 ALA A N 1
ATOM 1434 C CA . ALA A 1 188 ? 1.336 4.662 -14.766 1.00 97.94 188 ALA A CA 1
ATOM 1435 C C . ALA A 1 188 ? 1.388 6.184 -15.000 1.00 97.94 188 ALA A C 1
ATOM 1437 O O . ALA A 1 188 ? 0.882 6.653 -16.017 1.00 97.94 188 ALA A O 1
ATOM 1438 N N . VAL A 1 189 ? 2.015 6.969 -14.110 1.00 97.94 189 VAL A N 1
ATOM 1439 C CA . VAL A 1 189 ? 2.180 8.414 -14.330 1.00 97.94 189 VAL A CA 1
ATOM 1440 C C . VAL A 1 189 ? 3.091 8.671 -15.529 1.00 97.94 189 VAL A C 1
ATOM 1442 O O . VAL A 1 189 ? 4.257 8.273 -15.533 1.00 97.94 189 VAL A O 1
ATOM 1445 N N . GLU A 1 190 ? 2.593 9.436 -16.500 1.00 95.31 190 GLU A N 1
ATOM 1446 C CA . GLU A 1 190 ? 3.424 10.039 -17.541 1.00 95.31 190 GLU A CA 1
ATOM 1447 C C . GLU A 1 190 ? 4.276 11.176 -16.941 1.00 95.31 190 GLU A C 1
ATOM 1449 O O . GLU A 1 190 ? 3.727 12.177 -16.450 1.00 95.31 190 GLU A O 1
ATOM 1454 N N . PRO A 1 191 ? 5.618 11.045 -16.928 1.00 93.75 191 PRO A N 1
ATOM 1455 C CA . PRO A 1 191 ? 6.485 12.061 -16.349 1.00 93.75 191 PRO A CA 1
ATOM 1456 C C . PRO A 1 191 ? 6.438 13.363 -17.151 1.00 93.75 191 PRO A C 1
ATOM 1458 O O . PRO A 1 191 ? 6.556 13.359 -18.378 1.00 93.75 191 PRO A O 1
ATOM 1461 N N . ALA A 1 192 ? 6.347 14.497 -16.460 1.00 93.00 192 ALA A N 1
ATOM 1462 C CA . ALA A 1 192 ? 6.392 15.803 -17.099 1.00 93.00 192 ALA A CA 1
ATOM 1463 C C . ALA A 1 192 ? 7.780 16.067 -17.712 1.00 93.00 192 ALA A C 1
ATOM 1465 O O . ALA A 1 192 ? 8.819 15.844 -17.079 1.00 93.00 192 ALA A O 1
ATOM 1466 N N . SER A 1 193 ? 7.809 16.586 -18.943 1.00 90.44 193 SER A N 1
ATOM 1467 C CA . SER A 1 193 ? 9.057 16.975 -19.611 1.00 90.44 193 SER A CA 1
ATOM 1468 C C . SER A 1 193 ? 9.786 18.085 -18.842 1.00 90.44 193 SER A C 1
ATOM 1470 O O . SER A 1 193 ? 9.153 18.938 -18.227 1.00 90.44 193 SER A O 1
ATOM 1472 N N . ASN A 1 194 ? 11.122 18.101 -18.905 1.00 90.00 194 ASN A N 1
ATOM 1473 C CA . ASN A 1 194 ? 11.987 19.079 -18.219 1.00 90.00 194 ASN A CA 1
ATOM 1474 C C . ASN A 1 194 ? 11.881 19.077 -16.678 1.00 90.00 194 ASN A C 1
ATOM 1476 O O . ASN A 1 194 ? 12.170 20.082 -16.032 1.00 90.00 194 ASN A O 1
ATOM 1480 N N . THR A 1 195 ? 11.496 17.946 -16.082 1.00 93.75 195 THR A N 1
ATOM 1481 C CA . THR A 1 195 ? 11.470 17.745 -14.625 1.00 93.75 195 THR A CA 1
ATOM 1482 C C . THR A 1 195 ? 12.392 16.596 -14.206 1.00 93.75 195 THR A C 1
ATOM 1484 O O . THR A 1 195 ? 12.988 15.917 -15.042 1.00 93.75 195 THR A O 1
ATOM 1487 N N . THR A 1 196 ? 12.506 16.347 -12.900 1.00 94.50 196 THR A N 1
ATOM 1488 C CA . THR A 1 196 ? 13.216 15.178 -12.351 1.00 94.50 196 THR A CA 1
ATOM 1489 C C . THR A 1 196 ? 12.340 13.924 -12.278 1.00 94.50 196 THR A C 1
ATOM 1491 O O . THR A 1 196 ? 12.811 12.868 -11.851 1.00 94.50 196 THR A O 1
ATOM 1494 N N . GLU A 1 197 ? 11.072 13.998 -12.688 1.00 95.38 197 GLU A N 1
ATOM 1495 C CA . GLU A 1 197 ? 10.123 12.880 -12.641 1.00 95.38 197 GLU A CA 1
ATOM 1496 C C . GLU A 1 197 ? 10.584 11.645 -13.426 1.00 95.38 197 GLU A C 1
ATOM 1498 O O . GLU A 1 197 ? 10.509 10.554 -12.855 1.00 95.38 197 GLU A O 1
ATOM 1503 N N . PRO A 1 198 ? 11.152 11.765 -14.650 1.00 94.25 198 PRO A N 1
ATOM 1504 C CA . PRO A 1 198 ? 11.629 10.598 -15.394 1.00 94.25 198 PRO A CA 1
ATOM 1505 C C . PRO A 1 198 ? 12.663 9.766 -14.624 1.00 94.25 198 PRO A C 1
ATOM 1507 O O . PRO A 1 198 ? 12.694 8.548 -14.758 1.00 94.25 198 PRO A O 1
ATOM 1510 N N . ALA A 1 199 ? 13.486 10.413 -13.792 1.00 92.19 199 ALA A N 1
ATOM 1511 C CA . ALA A 1 199 ? 14.471 9.734 -12.954 1.00 92.19 199 ALA A CA 1
ATOM 1512 C C . ALA A 1 199 ? 13.888 9.288 -11.601 1.00 92.19 199 ALA A C 1
ATOM 1514 O O . ALA A 1 199 ? 14.195 8.201 -11.113 1.00 92.19 199 ALA A O 1
ATOM 1515 N N . THR A 1 200 ? 13.042 10.112 -10.978 1.00 95.94 200 THR A N 1
ATOM 1516 C CA . THR A 1 200 ? 12.573 9.885 -9.600 1.00 95.94 200 THR A CA 1
ATOM 1517 C C . THR A 1 200 ? 11.396 8.919 -9.506 1.00 95.94 200 THR A C 1
ATOM 1519 O O . THR A 1 200 ? 11.317 8.167 -8.535 1.00 95.94 200 THR A O 1
ATOM 1522 N N . PHE A 1 201 ? 10.496 8.869 -10.491 1.00 97.38 201 PHE A N 1
ATOM 1523 C CA . PHE A 1 201 ? 9.337 7.971 -10.448 1.00 97.38 201 PHE A CA 1
ATOM 1524 C C . PHE A 1 201 ? 9.727 6.491 -10.480 1.00 97.38 201 PHE A C 1
ATOM 1526 O O . PHE A 1 201 ? 9.265 5.766 -9.602 1.00 97.38 201 PHE A O 1
ATOM 1533 N N . PRO A 1 202 ? 10.643 6.014 -11.343 1.00 97.38 202 PRO A N 1
ATOM 1534 C CA . PRO A 1 202 ? 11.104 4.626 -11.264 1.00 97.38 202 PRO A CA 1
ATOM 1535 C C . PRO A 1 202 ? 11.736 4.269 -9.902 1.00 97.38 202 PRO A C 1
ATOM 1537 O O . PRO A 1 202 ? 11.518 3.178 -9.361 1.00 97.38 202 PRO A O 1
ATOM 1540 N N . MET A 1 203 ? 12.477 5.202 -9.288 1.00 98.06 203 MET A N 1
ATOM 1541 C CA . MET A 1 203 ? 13.044 5.033 -7.940 1.00 98.06 203 MET A CA 1
ATOM 1542 C C . MET A 1 203 ? 11.950 4.944 -6.865 1.00 98.06 203 MET A C 1
ATOM 1544 O O . MET A 1 203 ? 11.998 4.070 -5.997 1.00 98.06 203 MET A O 1
ATOM 1548 N N . ASN A 1 204 ? 10.927 5.797 -6.943 1.00 98.56 204 ASN A N 1
ATOM 1549 C CA . ASN A 1 204 ? 9.799 5.784 -6.012 1.00 98.56 204 ASN A CA 1
ATOM 1550 C C . ASN A 1 204 ? 8.899 4.554 -6.214 1.00 98.56 204 ASN A C 1
ATOM 1552 O O . ASN A 1 204 ? 8.440 3.983 -5.231 1.00 98.56 204 ASN A O 1
ATOM 1556 N N . ALA A 1 205 ? 8.694 4.096 -7.453 1.00 98.69 205 ALA A N 1
ATOM 1557 C CA . ALA A 1 205 ? 7.921 2.895 -7.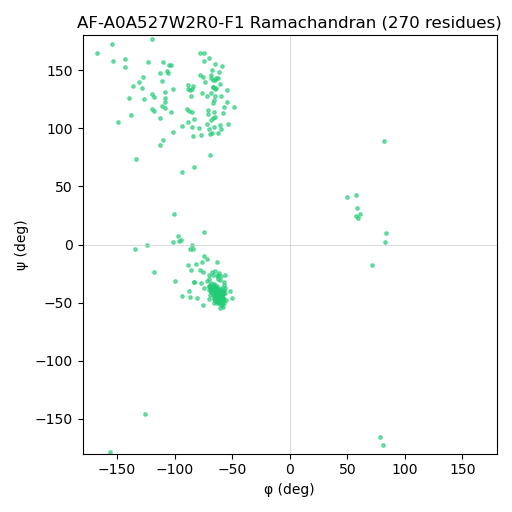768 1.00 98.69 205 ALA A CA 1
ATOM 1558 C C . ALA A 1 205 ? 8.564 1.644 -7.162 1.00 98.69 205 ALA A C 1
ATOM 1560 O O . ALA A 1 205 ? 7.911 0.888 -6.449 1.00 98.69 205 ALA A O 1
ATOM 1561 N N . THR A 1 206 ? 9.869 1.460 -7.376 1.00 98.75 206 THR A N 1
ATOM 1562 C CA . THR A 1 206 ? 10.623 0.352 -6.761 1.00 98.75 206 THR A CA 1
ATOM 1563 C C . THR A 1 206 ? 10.659 0.456 -5.233 1.00 98.75 206 THR A C 1
ATOM 1565 O O . THR A 1 206 ? 10.545 -0.559 -4.547 1.00 98.75 206 THR A O 1
ATOM 1568 N N . SER A 1 207 ? 10.728 1.673 -4.684 1.00 98.88 207 SER A N 1
ATOM 1569 C CA . SER A 1 207 ? 10.620 1.921 -3.241 1.00 98.88 207 SER A CA 1
ATOM 1570 C C . SER A 1 207 ? 9.247 1.545 -2.676 1.00 98.88 207 SER A C 1
ATOM 1572 O O . SER A 1 207 ? 9.161 0.895 -1.632 1.00 98.88 207 SER A O 1
ATOM 1574 N N . ALA A 1 208 ? 8.167 1.925 -3.358 1.00 98.88 208 ALA A N 1
ATOM 1575 C CA . ALA A 1 208 ? 6.804 1.591 -2.969 1.00 98.88 208 ALA A CA 1
ATOM 1576 C C . ALA A 1 208 ? 6.552 0.080 -3.072 1.00 98.88 208 ALA A C 1
ATOM 1578 O O . ALA A 1 208 ? 6.099 -0.527 -2.104 1.00 98.88 208 ALA A O 1
ATOM 1579 N N . ALA A 1 209 ? 6.952 -0.547 -4.183 1.00 98.88 209 ALA A N 1
ATOM 1580 C CA . ALA A 1 209 ? 6.823 -1.986 -4.401 1.00 98.88 209 ALA A CA 1
ATOM 1581 C C . ALA A 1 209 ? 7.604 -2.804 -3.359 1.00 98.88 209 ALA A C 1
ATOM 1583 O O . ALA A 1 209 ? 7.110 -3.816 -2.867 1.00 98.88 209 ALA A O 1
ATOM 1584 N N . PHE A 1 210 ? 8.795 -2.353 -2.952 1.00 98.81 210 PHE A N 1
ATOM 1585 C CA . PHE A 1 210 ? 9.559 -3.019 -1.897 1.00 98.81 210 PHE A CA 1
ATOM 1586 C C . PHE A 1 210 ? 8.917 -2.864 -0.508 1.00 98.81 210 PHE A C 1
ATOM 1588 O O . PHE A 1 210 ? 8.892 -3.818 0.272 1.00 98.81 210 PHE A O 1
ATOM 1595 N N . ASN A 1 211 ? 8.365 -1.690 -0.177 1.00 98.81 211 ASN A N 1
ATOM 1596 C CA . ASN A 1 211 ? 7.603 -1.525 1.066 1.00 98.81 211 ASN A CA 1
ATOM 1597 C C . ASN A 1 211 ? 6.324 -2.371 1.068 1.00 98.81 211 ASN A C 1
ATOM 1599 O O . ASN A 1 211 ? 6.042 -3.007 2.081 1.00 98.81 211 ASN A O 1
ATOM 1603 N N . ALA A 1 212 ? 5.626 -2.466 -0.068 1.00 98.69 212 ALA A N 1
ATOM 1604 C CA . ALA A 1 212 ? 4.511 -3.387 -0.250 1.00 98.69 212 ALA A CA 1
ATOM 1605 C C . ALA A 1 212 ? 4.944 -4.833 -0.004 1.00 98.69 212 ALA A C 1
ATOM 1607 O O . ALA A 1 212 ? 4.372 -5.502 0.851 1.00 98.69 212 ALA A O 1
ATOM 1608 N N . TYR A 1 213 ? 6.002 -5.287 -0.686 1.00 98.62 213 TYR A N 1
ATOM 1609 C CA . TYR A 1 213 ? 6.535 -6.644 -0.579 1.00 98.62 213 TYR A CA 1
ATOM 1610 C C . TYR A 1 213 ? 6.761 -7.054 0.879 1.00 98.62 213 TYR A C 1
ATOM 1612 O O . TYR A 1 213 ? 6.302 -8.123 1.269 1.00 98.62 213 TYR A O 1
ATOM 1620 N N . LYS A 1 214 ? 7.377 -6.180 1.694 1.00 98.38 214 LYS A N 1
ATOM 1621 C CA . LYS A 1 214 ? 7.620 -6.396 3.136 1.00 98.38 214 LYS A CA 1
ATOM 1622 C C . LYS A 1 214 ? 6.345 -6.587 3.969 1.00 98.38 214 LYS A C 1
ATOM 1624 O O . LYS A 1 214 ? 6.408 -7.249 5.003 1.00 98.38 214 LYS A O 1
ATOM 1629 N N . LEU A 1 215 ? 5.233 -5.973 3.567 1.00 97.06 215 LEU A N 1
ATOM 1630 C CA . LEU A 1 215 ? 3.990 -5.907 4.343 1.00 97.06 215 LEU A CA 1
ATOM 1631 C C . LEU A 1 215 ? 2.948 -6.937 3.895 1.00 97.06 215 LEU A C 1
ATOM 1633 O O . LEU A 1 215 ? 2.158 -7.405 4.714 1.00 97.06 215 LEU A O 1
ATOM 1637 N N . VAL A 1 216 ? 2.930 -7.291 2.610 1.00 96.12 216 VAL A N 1
ATOM 1638 C CA . VAL A 1 216 ? 1.930 -8.201 2.045 1.00 96.12 216 VAL A CA 1
ATOM 1639 C C . VAL A 1 216 ? 2.195 -9.660 2.417 1.00 96.12 216 VAL A C 1
ATOM 1641 O O . VAL A 1 216 ? 3.335 -10.126 2.508 1.00 96.12 216 VAL A O 1
ATOM 1644 N N . ARG A 1 217 ? 1.109 -10.406 2.633 1.00 94.12 217 ARG A N 1
ATOM 1645 C CA . ARG A 1 217 ? 1.162 -11.736 3.259 1.00 94.12 217 ARG A CA 1
ATOM 1646 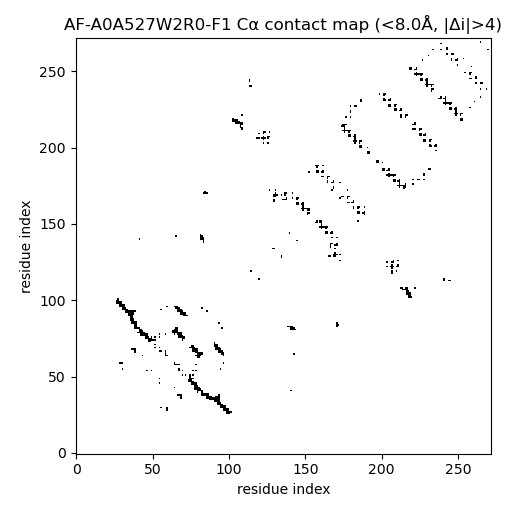C C . ARG A 1 217 ? 0.546 -12.857 2.430 1.00 94.12 217 ARG A C 1
ATOM 1648 O O . ARG A 1 217 ? 0.597 -13.996 2.870 1.00 94.12 217 ARG A O 1
ATOM 1655 N N . THR A 1 218 ? 0.006 -12.573 1.244 1.00 94.50 218 THR A N 1
ATOM 1656 C CA . THR A 1 218 ? -0.607 -13.592 0.373 1.00 94.50 218 THR A CA 1
ATOM 1657 C C . THR A 1 218 ? 0.240 -13.834 -0.872 1.00 94.50 218 THR A C 1
ATOM 1659 O O . THR A 1 218 ? 1.030 -12.976 -1.272 1.00 94.50 218 THR A O 1
ATOM 1662 N N . ALA A 1 219 ? 0.089 -15.003 -1.505 1.00 96.19 219 ALA A N 1
ATOM 1663 C CA . ALA A 1 219 ? 0.826 -15.329 -2.730 1.00 96.19 219 ALA A CA 1
ATOM 1664 C C . ALA A 1 219 ? 0.525 -14.325 -3.851 1.00 96.19 219 ALA A C 1
ATOM 1666 O O . ALA A 1 219 ? 1.446 -13.834 -4.499 1.00 96.19 219 ALA A O 1
ATOM 1667 N N . LYS A 1 220 ? -0.752 -13.961 -4.011 1.00 96.25 220 LYS A N 1
ATOM 1668 C CA . LYS A 1 220 ? -1.232 -13.007 -5.012 1.00 96.25 220 LYS A CA 1
ATOM 1669 C C . LYS A 1 220 ? -0.621 -11.618 -4.843 1.00 96.25 220 LYS A C 1
ATOM 1671 O O . LYS A 1 220 ? -0.001 -11.104 -5.769 1.00 96.25 220 LYS A O 1
ATOM 1676 N N . THR A 1 221 ? -0.736 -11.038 -3.650 1.00 96.69 221 THR A N 1
ATOM 1677 C CA . THR A 1 221 ? -0.231 -9.683 -3.366 1.00 96.69 221 THR A CA 1
ATOM 1678 C C . THR A 1 221 ? 1.298 -9.629 -3.380 1.00 96.69 221 THR A C 1
ATOM 1680 O O . THR A 1 221 ? 1.881 -8.644 -3.829 1.00 96.69 221 THR A O 1
ATOM 1683 N N . ARG A 1 222 ? 1.975 -10.708 -2.961 1.00 98.19 222 ARG A N 1
ATOM 1684 C CA . ARG A 1 222 ? 3.437 -10.822 -3.059 1.00 98.19 222 ARG A CA 1
ATOM 1685 C C . ARG A 1 222 ? 3.916 -10.945 -4.505 1.00 98.19 222 ARG A C 1
ATOM 1687 O O . ARG A 1 222 ? 4.889 -10.284 -4.862 1.00 98.19 222 ARG A O 1
ATOM 1694 N N . ALA A 1 223 ? 3.249 -11.755 -5.328 1.00 98.56 223 ALA A N 1
ATOM 1695 C CA . ALA A 1 223 ? 3.557 -11.868 -6.752 1.00 98.56 223 ALA A CA 1
ATOM 1696 C C . ALA A 1 223 ? 3.381 -10.520 -7.460 1.00 98.56 223 ALA A C 1
ATOM 1698 O O . ALA A 1 223 ? 4.241 -10.114 -8.239 1.00 98.56 223 ALA A O 1
ATOM 1699 N N . GLU A 1 224 ? 2.315 -9.791 -7.137 1.00 98.56 224 GLU A N 1
ATOM 1700 C CA . GLU A 1 224 ? 2.076 -8.455 -7.674 1.00 98.56 224 GLU A CA 1
ATOM 1701 C C . GLU A 1 224 ? 3.155 -7.449 -7.248 1.00 98.56 224 GLU A C 1
ATOM 1703 O O . GLU A 1 224 ? 3.698 -6.748 -8.100 1.00 98.56 224 GLU A O 1
ATOM 1708 N N . ALA A 1 225 ? 3.542 -7.423 -5.966 1.00 98.81 225 ALA A N 1
ATOM 1709 C CA . ALA A 1 225 ? 4.628 -6.562 -5.490 1.00 98.81 225 ALA A CA 1
ATOM 1710 C C . ALA A 1 225 ? 5.932 -6.814 -6.263 1.00 98.81 225 ALA A C 1
ATOM 1712 O O . ALA A 1 225 ? 6.626 -5.872 -6.641 1.00 98.81 225 ALA A O 1
ATOM 1713 N N . LEU A 1 226 ? 6.251 -8.086 -6.526 1.00 98.88 226 LEU A N 1
ATOM 1714 C CA . LEU A 1 226 ? 7.431 -8.491 -7.290 1.00 98.88 226 LEU A CA 1
ATOM 1715 C C . LEU A 1 226 ? 7.338 -8.101 -8.769 1.00 98.88 226 LEU A C 1
ATOM 1717 O O . LEU A 1 226 ? 8.336 -7.666 -9.337 1.00 98.88 226 LEU A O 1
ATOM 1721 N N . ALA A 1 227 ? 6.157 -8.198 -9.382 1.00 98.88 227 ALA A N 1
ATOM 1722 C CA . ALA A 1 227 ? 5.945 -7.754 -10.757 1.00 98.88 227 ALA A CA 1
ATOM 1723 C C . ALA A 1 227 ? 6.106 -6.230 -10.891 1.00 98.88 227 ALA A C 1
ATOM 1725 O O . ALA A 1 227 ? 6.843 -5.761 -11.756 1.00 98.88 227 ALA A O 1
ATOM 1726 N N . LEU A 1 228 ? 5.506 -5.453 -9.982 1.00 98.88 228 LEU A N 1
ATOM 1727 C CA . LEU A 1 228 ? 5.668 -3.994 -9.937 1.00 98.88 228 LEU A CA 1
ATOM 1728 C C . LEU A 1 228 ? 7.127 -3.597 -9.673 1.00 98.88 228 LEU A C 1
ATOM 1730 O O . LEU A 1 228 ? 7.644 -2.658 -10.281 1.00 98.88 228 LEU A O 1
ATOM 1734 N N . LEU A 1 229 ? 7.820 -4.341 -8.804 1.00 98.81 229 LEU A N 1
ATOM 1735 C CA . LEU A 1 229 ? 9.250 -4.165 -8.575 1.00 98.81 229 LEU A CA 1
ATOM 1736 C C . LEU A 1 229 ? 10.052 -4.430 -9.858 1.00 98.81 229 LEU A C 1
ATOM 1738 O O . LEU A 1 229 ? 10.923 -3.631 -10.194 1.00 98.81 229 LEU A O 1
ATOM 1742 N N . GLY A 1 230 ? 9.731 -5.497 -10.596 1.00 98.62 230 GLY A N 1
ATOM 1743 C CA . GLY A 1 230 ? 10.326 -5.818 -11.895 1.00 98.62 230 GLY A CA 1
ATOM 1744 C C . GLY A 1 230 ? 10.153 -4.692 -12.915 1.00 98.62 230 GLY A C 1
ATOM 1745 O O . GLY A 1 230 ? 11.147 -4.222 -13.473 1.00 98.62 230 GLY A O 1
ATOM 1746 N N . ALA A 1 231 ? 8.932 -4.184 -13.082 1.00 98.62 231 ALA A N 1
ATOM 1747 C CA . ALA A 1 231 ? 8.634 -3.086 -14.004 1.00 98.62 231 ALA A CA 1
ATOM 1748 C C . ALA A 1 231 ? 9.378 -1.793 -13.634 1.00 98.62 231 ALA A C 1
ATOM 1750 O O . ALA A 1 231 ? 9.951 -1.118 -14.494 1.00 98.62 231 ALA A O 1
ATOM 1751 N N . GLY A 1 232 ? 9.436 -1.465 -12.341 1.00 98.25 232 GLY A N 1
ATOM 1752 C CA . GLY A 1 232 ? 10.207 -0.325 -11.855 1.00 98.25 232 GLY A CA 1
ATOM 1753 C C . GLY A 1 232 ? 11.714 -0.486 -12.066 1.00 98.25 232 GLY A C 1
ATOM 1754 O O . GLY A 1 232 ? 12.385 0.483 -12.408 1.00 98.25 232 GLY A O 1
ATOM 1755 N N . LEU A 1 233 ? 12.256 -1.695 -11.894 1.00 98.44 233 LEU A N 1
ATOM 1756 C CA . LEU A 1 233 ? 13.673 -1.984 -12.133 1.00 98.44 233 LEU A CA 1
ATOM 1757 C C . LEU A 1 233 ? 14.034 -1.901 -13.625 1.00 98.44 233 LEU A C 1
ATOM 1759 O O . LEU A 1 233 ? 15.101 -1.380 -13.938 1.00 98.44 233 LEU A O 1
ATOM 1763 N N . ASP A 1 234 ? 13.156 -2.335 -14.537 1.00 97.81 234 ASP A N 1
ATOM 1764 C CA . ASP A 1 234 ? 13.357 -2.165 -15.989 1.00 97.81 234 ASP A CA 1
ATOM 1765 C C . ASP A 1 234 ? 13.435 -0.676 -16.358 1.00 97.81 234 ASP A C 1
ATOM 1767 O O . ASP A 1 234 ? 14.398 -0.244 -16.984 1.00 97.81 234 ASP A O 1
ATOM 1771 N N . LYS A 1 235 ? 12.513 0.152 -15.840 1.00 96.81 235 LYS A N 1
ATOM 1772 C CA . LYS A 1 235 ? 12.553 1.619 -16.019 1.00 96.81 235 LYS A CA 1
ATOM 1773 C C . LYS A 1 235 ? 13.786 2.298 -15.398 1.00 96.81 235 LYS A C 1
ATOM 1775 O O . LYS A 1 235 ? 14.049 3.458 -15.698 1.00 96.81 235 LYS A O 1
ATOM 1780 N N . ARG A 1 236 ? 14.520 1.610 -14.516 1.00 96.56 236 ARG A N 1
ATOM 1781 C CA . ARG A 1 236 ? 15.795 2.063 -13.924 1.00 96.56 236 ARG A CA 1
ATOM 1782 C C . ARG A 1 236 ? 17.020 1.497 -14.650 1.00 96.56 236 ARG A C 1
ATOM 1784 O O . ARG A 1 236 ? 18.127 1.622 -14.132 1.00 96.56 236 ARG A O 1
ATOM 1791 N N . ASP A 1 237 ? 16.821 0.816 -15.778 1.00 96.31 237 ASP A N 1
ATOM 1792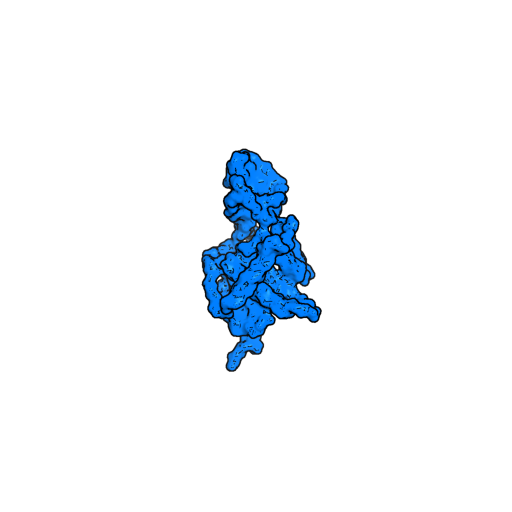 C CA . ASP A 1 237 ? 17.840 0.078 -16.528 1.00 96.31 237 ASP A CA 1
ATOM 1793 C C . ASP A 1 237 ? 18.541 -1.041 -15.724 1.00 96.31 237 ASP A C 1
ATOM 1795 O O . ASP A 1 237 ? 19.639 -1.498 -16.051 1.00 96.31 237 ASP A O 1
ATOM 1799 N N . LEU A 1 238 ? 17.887 -1.545 -14.672 1.00 96.50 238 LEU A N 1
ATOM 1800 C CA . LEU A 1 238 ? 18.355 -2.652 -13.833 1.00 96.50 238 LEU A CA 1
ATOM 1801 C C . LEU A 1 238 ? 17.775 -3.980 -14.341 1.00 96.50 238 LEU A C 1
ATOM 1803 O O . LEU A 1 238 ? 17.032 -4.672 -13.643 1.00 96.50 238 LEU A O 1
ATOM 1807 N N . TYR A 1 239 ? 18.129 -4.349 -15.574 1.00 97.06 239 TYR A N 1
ATOM 1808 C CA . TYR A 1 239 ? 17.471 -5.437 -16.312 1.00 97.06 239 TYR A CA 1
ATOM 1809 C C . TYR A 1 239 ? 17.629 -6.820 -15.671 1.00 97.06 239 TYR A C 1
ATOM 1811 O O . TYR A 1 239 ? 16.674 -7.588 -15.615 1.00 97.06 239 TYR A O 1
ATOM 1819 N N . ARG A 1 240 ? 18.821 -7.155 -15.157 1.00 96.38 240 ARG A N 1
ATOM 1820 C CA . ARG A 1 240 ? 19.045 -8.460 -14.511 1.00 96.38 240 ARG A CA 1
ATOM 1821 C C . ARG A 1 240 ? 18.225 -8.602 -13.216 1.00 96.38 240 ARG A C 1
ATOM 1823 O O . ARG A 1 240 ? 17.495 -9.586 -13.120 1.00 96.38 240 ARG A O 1
ATOM 1830 N N . PRO A 1 241 ? 18.258 -7.638 -12.273 1.00 97.81 241 PRO A N 1
ATOM 1831 C CA . PRO A 1 241 ? 17.330 -7.627 -11.141 1.00 97.81 241 PRO A CA 1
ATOM 1832 C C . PRO A 1 241 ? 15.851 -7.644 -11.544 1.00 97.81 241 PRO A C 1
ATOM 1834 O O . PRO A 1 241 ? 15.057 -8.311 -10.890 1.00 97.81 241 PRO A O 1
ATOM 1837 N N . SER A 1 242 ? 15.476 -6.948 -12.622 1.00 98.31 242 SER A N 1
ATOM 1838 C CA . SER A 1 242 ? 14.098 -6.935 -13.126 1.00 98.31 242 SER A CA 1
ATOM 1839 C C . SER A 1 242 ? 13.630 -8.326 -13.583 1.00 98.31 242 SER A C 1
ATOM 1841 O O . SER A 1 242 ? 12.596 -8.803 -13.117 1.00 98.31 242 SER A O 1
ATOM 1843 N N . LEU A 1 243 ? 14.434 -9.037 -14.386 1.00 98.25 243 LEU A N 1
ATOM 1844 C CA . LEU A 1 243 ? 14.149 -10.423 -14.786 1.00 98.25 243 LEU A CA 1
ATOM 1845 C C . LEU A 1 243 ? 14.000 -11.351 -13.570 1.00 98.25 243 LEU A C 1
ATOM 1847 O O . LEU A 1 243 ? 13.067 -12.146 -13.522 1.00 98.25 243 LEU A O 1
ATOM 1851 N N . GLN A 1 244 ? 14.870 -11.208 -12.563 1.00 98.25 244 GLN A N 1
ATOM 1852 C CA . GLN A 1 244 ? 14.801 -11.998 -11.327 1.00 98.25 244 GLN A CA 1
ATOM 1853 C C . GLN A 1 244 ? 13.540 -11.693 -10.503 1.00 98.25 244 GLN A C 1
ATOM 1855 O O . GLN A 1 244 ? 12.971 -12.597 -9.890 1.00 98.25 244 GLN A O 1
ATOM 1860 N N . ALA A 1 245 ? 13.079 -10.440 -10.498 1.00 98.69 245 ALA A N 1
ATOM 1861 C CA . ALA A 1 245 ? 11.834 -10.053 -9.843 1.00 98.69 245 ALA A CA 1
ATOM 1862 C C . ALA A 1 245 ? 10.610 -10.670 -10.540 1.00 98.69 245 ALA A C 1
ATOM 1864 O O . ALA A 1 245 ? 9.737 -11.218 -9.865 1.00 98.69 245 ALA A O 1
ATOM 1865 N N . TYR A 1 246 ? 10.570 -10.663 -11.877 1.00 98.75 246 TYR A N 1
ATOM 1866 C CA . TYR A 1 246 ? 9.510 -11.336 -12.633 1.00 98.75 246 TYR A CA 1
ATOM 1867 C C . TYR A 1 246 ? 9.530 -12.856 -12.448 1.00 98.75 246 TYR A C 1
ATOM 1869 O O . TYR A 1 246 ? 8.478 -13.451 -12.235 1.00 98.75 246 TYR A O 1
ATOM 1877 N N . GLU A 1 247 ? 10.703 -13.494 -12.452 1.00 98.50 247 GLU A N 1
ATOM 1878 C CA . GLU A 1 247 ? 10.836 -14.929 -12.160 1.00 98.50 247 GLU A CA 1
ATOM 1879 C C . GLU A 1 247 ? 10.302 -15.268 -10.762 1.00 98.50 247 GLU A C 1
ATOM 1881 O O . GLU A 1 247 ? 9.533 -16.217 -10.603 1.00 98.50 247 GLU A O 1
ATOM 1886 N N . ALA A 1 248 ? 10.641 -14.456 -9.755 1.00 98.69 248 ALA A N 1
ATOM 1887 C CA . ALA A 1 248 ? 10.128 -14.619 -8.398 1.00 98.69 248 ALA A CA 1
ATOM 1888 C C . ALA A 1 248 ? 8.605 -14.404 -8.311 1.00 98.69 248 ALA A C 1
ATOM 1890 O O . ALA A 1 248 ? 7.931 -15.104 -7.555 1.00 98.69 248 ALA A O 1
ATOM 1891 N N . SER A 1 249 ? 8.052 -13.466 -9.087 1.00 98.75 249 SER A N 1
ATOM 1892 C CA . SER A 1 249 ? 6.603 -13.257 -9.203 1.00 98.75 249 SER A CA 1
ATOM 1893 C C . SER A 1 249 ? 5.907 -14.485 -9.803 1.00 98.75 249 SER A C 1
ATOM 1895 O O . SER A 1 249 ? 4.971 -15.025 -9.210 1.00 98.75 249 SER A O 1
ATOM 1897 N N . LEU A 1 250 ? 6.422 -14.988 -10.930 1.00 98.69 250 LEU A N 1
ATOM 1898 C CA . LEU A 1 250 ? 5.873 -16.134 -11.661 1.00 98.69 250 LEU A CA 1
ATOM 1899 C C . LEU A 1 250 ? 5.987 -17.456 -10.895 1.00 98.69 250 LEU A C 1
ATOM 1901 O O . LEU A 1 250 ? 5.166 -18.350 -11.091 1.00 98.69 250 LEU A O 1
ATOM 1905 N N . ALA A 1 251 ? 6.967 -17.572 -9.997 1.00 98.25 251 ALA A N 1
ATOM 1906 C CA . ALA A 1 251 ? 7.084 -18.704 -9.084 1.00 98.25 251 ALA A CA 1
ATOM 1907 C C . ALA A 1 251 ? 5.954 -18.754 -8.037 1.00 98.25 251 ALA A C 1
ATOM 1909 O O . ALA A 1 251 ? 5.669 -19.825 -7.502 1.00 98.25 251 ALA A O 1
ATOM 1910 N N . LEU A 1 252 ? 5.316 -17.617 -7.733 1.00 97.69 252 LEU A N 1
ATOM 1911 C CA . LEU A 1 252 ? 4.193 -17.531 -6.795 1.00 97.69 252 LEU A CA 1
ATOM 1912 C C . LEU A 1 252 ? 2.841 -17.626 -7.505 1.00 97.69 252 LEU A C 1
ATOM 1914 O O . LEU A 1 252 ? 1.945 -18.315 -7.020 1.00 97.69 252 LEU A O 1
ATOM 1918 N N . VAL A 1 253 ? 2.681 -16.919 -8.627 1.00 98.12 253 VAL A N 1
ATOM 1919 C CA . VAL A 1 253 ? 1.431 -16.873 -9.391 1.00 98.12 253 VAL A CA 1
ATOM 1920 C C . VAL A 1 253 ? 1.727 -16.911 -10.883 1.00 98.12 253 VAL A C 1
ATOM 1922 O O . VAL A 1 253 ? 2.436 -16.062 -11.417 1.00 98.12 253 VAL A O 1
ATOM 1925 N N . ASN A 1 254 ? 1.101 -17.858 -11.580 1.00 97.31 254 ASN A N 1
ATOM 1926 C CA . ASN A 1 254 ? 1.138 -17.904 -13.034 1.00 97.31 254 ASN A CA 1
ATOM 1927 C C . ASN A 1 254 ? 0.272 -16.772 -13.618 1.00 97.31 254 ASN A C 1
ATOM 1929 O O . ASN A 1 254 ? -0.956 -16.864 -13.614 1.00 97.31 254 ASN A O 1
ATOM 1933 N N . SER A 1 255 ? 0.912 -15.706 -14.101 1.00 98.12 255 SER A N 1
ATOM 1934 C CA . SER A 1 255 ? 0.247 -14.542 -14.691 1.00 98.12 255 SER A CA 1
ATOM 1935 C C . SER A 1 255 ? 0.677 -14.357 -16.150 1.00 98.12 255 SER A C 1
ATOM 1937 O O . SER A 1 255 ? 1.849 -14.059 -16.391 1.00 98.12 255 SER A O 1
ATOM 1939 N N . PRO A 1 256 ? -0.245 -14.472 -17.128 1.00 98.19 256 PRO A N 1
ATOM 1940 C CA . PRO A 1 256 ? 0.070 -14.235 -18.537 1.00 98.19 256 PRO A CA 1
ATOM 1941 C C . PRO A 1 256 ? 0.639 -12.838 -18.811 1.00 98.19 256 PRO A C 1
ATOM 1943 O O . PRO A 1 256 ? 1.523 -12.694 -19.648 1.00 98.19 256 PRO A O 1
ATOM 1946 N N . ALA A 1 257 ? 0.177 -11.821 -18.076 1.00 97.69 257 ALA A N 1
ATOM 1947 C CA . ALA A 1 257 ? 0.695 -10.459 -18.199 1.00 97.69 257 ALA A CA 1
ATOM 1948 C C . ALA A 1 257 ? 2.168 -10.379 -17.764 1.00 97.69 257 ALA A C 1
ATOM 1950 O O . ALA A 1 257 ? 3.012 -9.920 -18.525 1.00 97.69 257 ALA A O 1
ATOM 1951 N N . VAL A 1 258 ? 2.504 -10.937 -16.595 1.00 98.56 258 VAL A N 1
ATOM 1952 C CA . VAL A 1 258 ? 3.891 -10.946 -16.093 1.00 98.56 258 VAL A CA 1
ATOM 1953 C C . VAL A 1 258 ? 4.800 -11.805 -16.981 1.00 98.56 258 VAL A C 1
ATOM 1955 O O . VAL A 1 258 ? 5.969 -11.478 -17.173 1.00 98.56 258 VAL A O 1
ATOM 1958 N N . GLN A 1 259 ? 4.279 -12.891 -17.565 1.00 98.56 259 GLN A N 1
ATOM 1959 C CA . GLN A 1 259 ? 5.020 -13.682 -18.554 1.00 98.56 259 GLN A CA 1
ATOM 1960 C C . GLN A 1 259 ? 5.349 -12.875 -19.809 1.00 98.56 259 GLN A C 1
ATOM 1962 O O . GLN A 1 259 ? 6.460 -13.002 -20.326 1.00 98.56 259 GLN A O 1
ATOM 1967 N N . ALA A 1 260 ? 4.411 -12.056 -20.290 1.00 98.38 260 ALA A N 1
ATOM 1968 C CA . ALA A 1 260 ? 4.637 -11.185 -21.436 1.00 98.38 260 ALA A CA 1
ATOM 1969 C C . ALA A 1 260 ? 5.718 -10.136 -21.131 1.00 98.38 260 ALA A C 1
ATOM 1971 O O . ALA A 1 260 ? 6.662 -10.013 -21.910 1.00 98.38 260 ALA A O 1
ATOM 1972 N N . ASP A 1 261 ? 5.648 -9.476 -19.970 1.00 97.88 261 ASP A N 1
ATOM 1973 C CA . ASP A 1 261 ? 6.649 -8.488 -19.540 1.00 97.88 261 ASP A CA 1
ATOM 1974 C C . ASP A 1 261 ? 8.047 -9.113 -19.390 1.00 97.88 261 ASP A C 1
ATOM 1976 O O . ASP A 1 261 ? 9.049 -8.562 -19.854 1.00 97.88 261 ASP A O 1
ATOM 1980 N N . TYR A 1 262 ? 8.123 -10.307 -18.791 1.00 98.25 262 TYR A N 1
ATOM 1981 C CA . TYR A 1 262 ? 9.367 -11.069 -18.683 1.00 98.25 262 TYR A CA 1
ATOM 1982 C C . TYR A 1 262 ? 9.946 -11.419 -20.059 1.00 98.25 262 TYR A C 1
ATOM 1984 O O . TYR A 1 262 ? 11.144 -11.240 -20.294 1.00 98.25 262 TYR A O 1
ATOM 1992 N N . ALA A 1 263 ? 9.112 -11.938 -20.965 1.00 97.75 263 ALA A N 1
ATOM 1993 C CA . ALA A 1 263 ? 9.539 -12.356 -22.295 1.00 97.75 263 ALA A CA 1
ATOM 1994 C C . ALA A 1 263 ? 10.018 -11.168 -23.141 1.00 97.75 263 ALA A C 1
ATOM 1996 O O . ALA A 1 263 ? 11.061 -11.272 -23.790 1.00 97.75 263 ALA A O 1
ATOM 1997 N N . ASP A 1 264 ? 9.307 -10.041 -23.088 1.00 97.56 264 ASP A N 1
ATOM 1998 C CA . ASP A 1 264 ? 9.700 -8.795 -23.746 1.00 97.56 264 ASP A CA 1
ATOM 1999 C C . ASP A 1 264 ? 11.055 -8.291 -23.228 1.00 97.56 264 ASP A C 1
ATOM 2001 O O . ASP A 1 264 ? 11.990 -8.083 -24.010 1.00 97.56 264 ASP A O 1
ATOM 2005 N N . LEU A 1 265 ? 11.219 -8.182 -21.905 1.00 97.31 265 LEU A N 1
ATOM 2006 C CA . LEU A 1 265 ? 12.482 -7.741 -21.317 1.00 97.31 265 LEU A CA 1
ATOM 2007 C C . LEU A 1 265 ? 13.636 -8.678 -21.689 1.00 97.31 265 LEU A C 1
ATOM 2009 O O . LEU A 1 265 ? 14.729 -8.225 -22.043 1.00 97.31 265 LEU A O 1
ATOM 2013 N N . LYS A 1 266 ? 13.398 -9.990 -21.659 1.00 96.25 266 LYS A N 1
ATOM 2014 C CA . LYS A 1 266 ? 14.393 -10.989 -22.054 1.00 96.25 266 LYS A CA 1
ATOM 2015 C C . LYS A 1 266 ? 14.750 -10.884 -23.537 1.00 96.25 266 LYS A C 1
ATOM 2017 O O . LYS A 1 266 ? 15.915 -11.060 -23.873 1.00 96.25 266 LYS A O 1
ATOM 2022 N N . ALA A 1 267 ? 13.809 -10.552 -24.416 1.00 96.00 267 ALA A N 1
ATOM 2023 C CA . ALA A 1 267 ? 14.096 -10.327 -25.831 1.00 96.00 267 ALA A CA 1
ATOM 2024 C C . ALA A 1 267 ? 14.934 -9.056 -26.059 1.00 96.00 267 ALA A C 1
ATOM 2026 O O . ALA A 1 267 ? 15.866 -9.068 -26.863 1.00 96.00 267 ALA A O 1
ATOM 2027 N N . ARG A 1 268 ? 14.643 -7.971 -25.328 1.00 94.69 268 ARG A N 1
ATOM 2028 C CA . ARG A 1 268 ? 15.362 -6.691 -25.445 1.00 94.69 268 ARG A CA 1
ATOM 2029 C C . ARG A 1 268 ? 16.750 -6.703 -24.806 1.00 94.69 268 ARG A C 1
ATOM 2031 O O . ARG A 1 268 ? 17.644 -6.010 -25.290 1.00 94.69 268 ARG A O 1
ATOM 2038 N N . LYS A 1 269 ? 16.904 -7.395 -23.672 1.00 93.19 269 LYS A N 1
ATOM 2039 C CA . LYS A 1 269 ? 18.044 -7.244 -22.743 1.00 93.19 269 LYS A CA 1
ATOM 2040 C C . LYS A 1 269 ? 18.639 -8.568 -22.262 1.00 93.19 269 LYS A C 1
ATOM 2042 O O . LYS A 1 269 ? 19.625 -8.553 -21.528 1.00 93.19 269 LYS A O 1
ATOM 2047 N N . GLY A 1 270 ? 18.057 -9.705 -22.639 1.00 74.88 270 GLY A N 1
ATOM 2048 C CA . GLY A 1 270 ? 18.609 -11.021 -22.344 1.00 74.88 270 GLY A CA 1
ATOM 2049 C C . GLY A 1 270 ? 19.938 -11.188 -23.065 1.00 74.88 270 GLY A C 1
ATOM 2050 O O . GLY A 1 270 ? 19.988 -11.259 -24.290 1.00 74.88 270 GLY A O 1
ATOM 2051 N N . PHE A 1 271 ? 21.016 -11.198 -22.287 1.00 67.06 271 PHE A N 1
ATOM 2052 C CA . PHE A 1 271 ? 22.375 -11.383 -22.775 1.00 67.06 271 PHE A CA 1
ATOM 2053 C C . PHE A 1 271 ? 22.464 -12.678 -23.599 1.00 67.06 271 PHE A C 1
ATOM 2055 O O . PHE A 1 271 ? 22.108 -13.751 -23.105 1.00 67.06 271 PHE A O 1
ATOM 2062 N N . ARG A 1 272 ? 22.904 -12.552 -24.854 1.00 56.47 272 ARG A N 1
ATOM 2063 C CA . ARG A 1 272 ? 23.504 -13.658 -25.608 1.00 56.47 272 ARG A CA 1
ATOM 2064 C C . ARG A 1 272 ? 24.914 -13.903 -25.097 1.00 56.47 272 ARG A C 1
ATOM 2066 O O . ARG A 1 272 ? 25.594 -12.893 -24.808 1.00 56.47 272 ARG A O 1
#

Solvent-accessible surface area (backbone atoms only — not comparable to full-atom values): 14682 Å² total; per-residue (Å²): 138,85,87,83,86,86,78,83,82,81,87,81,83,82,79,79,80,78,80,73,74,78,73,75,76,70,75,46,72,43,76,53,74,42,76,37,16,32,47,72,67,51,67,71,49,75,45,71,80,46,52,70,68,54,42,51,50,53,39,72,73,32,88,62,40,36,24,33,28,31,33,68,84,76,21,33,28,37,34,8,56,28,41,50,56,76,38,86,33,86,58,22,36,18,32,38,62,43,82,44,89,80,65,63,77,69,53,74,62,80,86,58,87,73,60,53,66,73,56,53,51,49,20,49,50,56,49,48,56,45,59,32,91,85,38,85,71,65,88,66,32,41,60,58,28,50,53,51,16,52,54,24,45,78,72,66,38,19,61,59,15,26,52,27,30,48,39,33,33,46,50,47,75,80,44,21,64,48,25,39,50,30,16,52,23,39,70,62,38,80,59,58,84,99,56,65,40,71,67,47,34,29,55,48,12,30,20,27,8,50,53,8,31,67,52,29,37,30,52,67,57,34,19,48,17,26,39,47,27,13,57,18,26,44,70,64,72,36,51,70,46,12,49,53,25,30,50,56,10,48,73,58,40,90,43,74,66,56,50,48,55,42,52,52,49,42,71,78,67,52,82,127